Protein AF-A0A9W4XKZ0-F1 (afdb_monomer)

Solvent-accessible surface area (backbone atoms only — not comparable to full-atom values): 10637 Å² total; per-residue (Å²): 143,49,36,66,58,46,32,51,68,23,13,78,62,21,88,57,17,26,31,71,13,31,32,58,53,52,40,55,46,53,56,69,68,41,96,70,66,97,62,97,74,86,87,86,88,82,60,86,62,50,59,43,7,32,35,37,36,64,58,51,65,63,63,24,79,83,42,101,74,55,41,65,60,77,52,61,49,92,87,51,85,56,85,84,48,65,64,42,41,76,68,69,58,41,91,88,54,49,75,48,78,45,76,43,81,43,80,50,94,96,51,78,71,45,52,30,34,42,38,27,46,68,88,39,80,49,67,37,84,100,36,40,88,31,79,94,36,15,15,39,48,86,51,43,60,59,54,52,49,55,39,40,76,76,19,53,54,36,42,77,77,64,61,62,93,54,94,83,64,64,59,74,50,63,92,85,68,131

InterPro domains:
  IPR000560 Histidine phosphatase superfamily, clade-2 [PF00328] (2-122)
  IPR000560 Histidine phosphatase superfamily, clade-2 [cd07061] (2-122)
  IPR029033 Histidine phosphatase superfamily [G3DSA:3.40.50.1240] (1-156)
  IPR029033 Histidine phosphatase superfamily [SSF53254] (2-170)

Nearest PDB structures (foldseek):
  1qfx-assembly1_A-2  TM=9.132E-01  e=9.507E-09  Aspergillus niger
  1qfx-assembly1_B-2  TM=8.945E-01  e=1.210E-08  Aspergillus niger
  2gfi-assembly1_A  TM=8.432E-01  e=1.419E-06  Debaryomyces castellii
  3k4q-assembly2_B  TM=7.176E-01  e=5.619E-05  Aspergillus niger
  1ihp-assembly1_A  TM=7.480E-01  e=1.159E-04  Aspergillus ficuum

pLDDT: mean 94.46, std 4.58, range [60.91, 98.38]

Sequence (178 aa):
MNDIQYFYNAGYANPISGVLGFPWLNASAGLLLADTADQDIYVSFTHRELPPAVITAMGLFNNSAFTGVNDPNATMPLKTQNYNRVWRSSHILPFLSNIAVERMSCESYGYEAGDYVRVLVNNSPHQLEECNDGPGESCPASKFGEWVASKGEMFGGFTERCEPEYSNSTDVLTIYEQ

Structure (mmCIF, N/CA/C/O backbone):
data_AF-A0A9W4XKZ0-F1
#
_entry.id   AF-A0A9W4XKZ0-F1
#
loop_
_atom_site.group_PDB
_atom_site.id
_atom_site.type_symbol
_atom_site.label_atom_id
_atom_site.label_alt_id
_atom_site.label_comp_id
_atom_site.label_asym_id
_atom_site.label_entity_id
_atom_site.label_seq_id
_atom_site.pdbx_PDB_ins_code
_atom_site.Cartn_x
_atom_site.Cartn_y
_atom_site.Cartn_z
_atom_site.occupancy
_atom_site.B_iso_or_equiv
_atom_site.auth_seq_id
_atom_site.auth_comp_id
_atom_site.auth_asym_id
_atom_site.auth_atom_id
_atom_site.pdbx_PDB_model_num
ATOM 1 N N . MET A 1 1 ? -3.114 -7.252 20.997 1.00 60.91 1 MET A N 1
ATOM 2 C CA . MET A 1 1 ? -4.050 -6.473 21.839 1.00 60.91 1 MET A CA 1
ATOM 3 C C . MET A 1 1 ? -4.161 -5.003 21.407 1.00 60.91 1 MET A C 1
ATOM 5 O O . MET A 1 1 ? -4.720 -4.223 22.157 1.00 60.91 1 MET A O 1
ATOM 9 N N . ASN A 1 2 ? -3.737 -4.623 20.188 1.00 90.88 2 ASN A N 1
ATOM 10 C CA . ASN A 1 2 ? -3.746 -3.218 19.739 1.00 90.88 2 ASN A CA 1
ATOM 11 C C . ASN A 1 2 ? -4.509 -3.014 18.414 1.00 90.88 2 ASN A C 1
ATOM 13 O O . ASN A 1 2 ? -4.369 -1.972 17.784 1.00 90.88 2 ASN A O 1
ATOM 17 N N . ASP A 1 3 ? -5.315 -3.997 17.993 1.00 95.75 3 ASP A N 1
ATOM 18 C CA . ASP A 1 3 ? -5.979 -3.992 16.681 1.00 95.75 3 ASP A CA 1
ATOM 19 C C . ASP A 1 3 ? -6.869 -2.759 16.503 1.00 95.75 3 ASP A C 1
ATOM 21 O O . ASP A 1 3 ? -6.734 -2.050 15.512 1.00 95.75 3 ASP A O 1
ATOM 25 N N . ILE A 1 4 ? -7.706 -2.457 17.503 1.00 95.50 4 ILE A N 1
ATOM 26 C CA . ILE A 1 4 ? -8.558 -1.260 17.521 1.00 95.50 4 ILE A CA 1
ATOM 27 C C . ILE A 1 4 ? -7.707 0.016 17.491 1.00 95.50 4 ILE A C 1
ATOM 29 O O . ILE A 1 4 ? -7.978 0.905 16.695 1.00 95.50 4 ILE A O 1
ATOM 33 N N . GLN A 1 5 ? -6.649 0.103 18.304 1.00 94.81 5 GLN A N 1
ATOM 34 C CA . GLN A 1 5 ? -5.796 1.294 18.338 1.00 94.81 5 GLN A CA 1
ATOM 35 C C . GLN A 1 5 ? -5.228 1.611 16.951 1.00 94.81 5 GLN A C 1
ATOM 37 O O . GLN A 1 5 ? -5.385 2.731 16.482 1.00 94.81 5 GLN A O 1
ATOM 42 N N . TYR A 1 6 ? -4.591 0.644 16.287 1.00 96.06 6 TYR A N 1
ATOM 43 C CA . TYR A 1 6 ? -3.967 0.901 14.987 1.00 96.06 6 TYR A CA 1
ATOM 44 C C . TYR A 1 6 ? -4.977 1.033 13.857 1.00 96.06 6 TYR A C 1
ATOM 46 O O . TYR A 1 6 ? -4.725 1.801 12.940 1.00 96.06 6 TYR A O 1
ATOM 54 N N . PHE A 1 7 ? -6.121 0.352 13.937 1.00 97.06 7 PHE A N 1
ATOM 55 C CA . PHE A 1 7 ? -7.193 0.519 12.959 1.00 97.06 7 PHE A CA 1
ATOM 56 C C . PHE A 1 7 ? -7.738 1.955 12.948 1.00 97.06 7 PHE A C 1
ATOM 58 O O . PHE A 1 7 ? -7.887 2.541 11.882 1.00 97.06 7 PHE A O 1
ATOM 65 N N . TYR A 1 8 ? -7.982 2.532 14.132 1.00 96.62 8 TYR A N 1
ATOM 66 C CA . TYR A 1 8 ? -8.544 3.881 14.284 1.00 96.62 8 TYR A CA 1
ATOM 67 C C . TYR A 1 8 ? -7.509 5.009 14.259 1.00 96.62 8 TYR A C 1
ATOM 69 O O . TYR A 1 8 ? -7.862 6.135 13.932 1.00 96.62 8 TYR A O 1
ATOM 77 N N . ASN A 1 9 ? -6.252 4.745 14.622 1.00 95.12 9 ASN A N 1
ATOM 78 C CA . ASN A 1 9 ? -5.205 5.769 14.639 1.00 95.12 9 ASN A CA 1
ATOM 79 C C . ASN A 1 9 ? -4.485 5.880 13.289 1.00 95.12 9 ASN A C 1
ATOM 81 O O . ASN A 1 9 ? -4.239 6.989 12.837 1.00 95.12 9 ASN A O 1
ATOM 85 N N . ALA A 1 10 ? -4.162 4.759 12.641 1.00 96.19 10 ALA A N 1
ATOM 86 C CA . ALA A 1 10 ? -3.296 4.755 11.458 1.00 96.19 10 ALA A CA 1
ATOM 87 C C . ALA A 1 10 ? -3.773 3.805 10.341 1.00 96.19 10 ALA A C 1
ATOM 89 O O . ALA A 1 10 ? -3.024 3.552 9.399 1.00 96.19 10 ALA A O 1
ATOM 90 N N . GLY A 1 11 ? -4.986 3.262 10.457 1.00 97.31 11 GLY A N 1
ATOM 91 C CA . GLY A 1 11 ? -5.581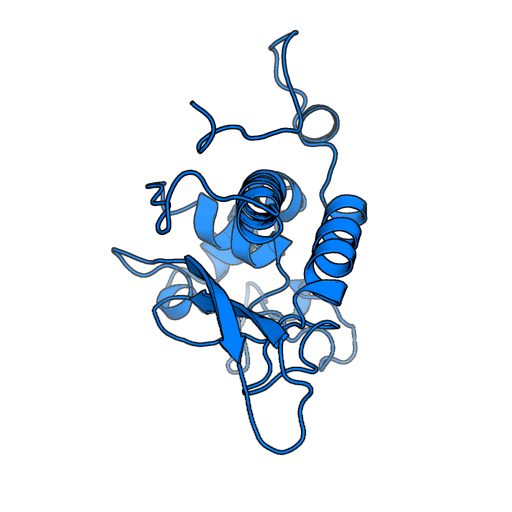 2.320 9.513 1.00 97.31 11 GLY A CA 1
ATOM 92 C C . GLY A 1 11 ? -6.837 2.871 8.842 1.00 97.31 11 GLY A C 1
ATOM 93 O O . GLY A 1 11 ? -7.060 4.078 8.819 1.00 97.31 11 GLY A O 1
ATOM 94 N N . TYR A 1 12 ? -7.699 1.977 8.351 1.00 97.44 12 TYR A N 1
ATOM 95 C CA . TYR A 1 12 ? -8.903 2.339 7.588 1.00 97.44 12 TYR A CA 1
ATOM 96 C C . TYR A 1 12 ? -9.878 3.295 8.285 1.00 97.44 12 TYR A C 1
ATOM 98 O O . TYR A 1 12 ? -10.572 4.040 7.598 1.00 97.44 12 TYR A O 1
ATOM 106 N N . ALA A 1 13 ? -9.956 3.292 9.620 1.00 96.94 13 ALA A N 1
ATOM 107 C CA . ALA A 1 13 ? -10.853 4.205 10.331 1.00 96.94 13 ALA A CA 1
ATOM 108 C C . ALA A 1 13 ? -10.304 5.632 10.457 1.00 96.94 13 ALA A C 1
ATOM 110 O O . ALA A 1 13 ? -11.064 6.532 10.820 1.00 96.94 13 ALA A O 1
ATOM 111 N N . ASN A 1 14 ? -9.018 5.858 10.169 1.00 96.88 14 ASN A N 1
ATOM 112 C CA . ASN A 1 14 ? -8.482 7.206 10.077 1.00 96.88 14 ASN A CA 1
ATOM 113 C C . ASN A 1 14 ? -8.579 7.702 8.618 1.00 96.88 14 ASN A C 1
ATOM 115 O O . ASN A 1 14 ? -7.901 7.156 7.743 1.00 96.88 14 ASN A O 1
ATOM 119 N N . PRO A 1 15 ? -9.365 8.761 8.340 1.00 95.00 15 PRO A N 1
ATOM 120 C CA . PRO A 1 15 ? -9.587 9.247 6.978 1.00 95.00 15 PRO A CA 1
ATOM 121 C C . PRO A 1 15 ? -8.317 9.731 6.263 1.00 95.00 15 PRO A C 1
ATOM 123 O O . PRO A 1 15 ? -8.313 9.784 5.037 1.00 95.00 15 PRO A O 1
ATOM 126 N N . ILE A 1 16 ? -7.244 10.072 6.989 1.00 96.25 16 ILE A N 1
ATOM 127 C CA . ILE A 1 16 ? -5.990 10.541 6.379 1.00 96.25 16 ILE A CA 1
ATOM 128 C C . ILE A 1 16 ? -4.981 9.413 6.122 1.00 96.25 16 ILE A C 1
ATOM 130 O O . ILE A 1 16 ? -3.986 9.625 5.439 1.00 96.25 16 ILE A O 1
ATOM 134 N N . SER A 1 17 ? -5.200 8.199 6.638 1.00 97.44 17 SER A N 1
ATOM 135 C CA . SER A 1 17 ? -4.180 7.141 6.595 1.00 97.44 17 SER A CA 1
ATOM 136 C C . SER A 1 17 ? -3.774 6.735 5.184 1.00 97.44 17 SER A C 1
ATOM 138 O O . SER A 1 17 ? -2.582 6.600 4.922 1.00 97.44 17 SER A O 1
ATOM 140 N N . GLY A 1 18 ? -4.731 6.602 4.262 1.00 97.56 18 GLY A N 1
ATOM 141 C CA . GLY A 1 18 ? -4.407 6.347 2.858 1.00 97.56 18 GLY A CA 1
ATOM 142 C C . GLY A 1 18 ? -3.550 7.467 2.259 1.00 97.56 18 GLY A C 1
ATOM 143 O O . GLY A 1 18 ? -2.549 7.184 1.608 1.00 97.56 18 GLY A O 1
ATOM 144 N N . VAL A 1 19 ? -3.876 8.727 2.568 1.00 97.38 19 VAL A N 1
ATOM 145 C CA . VAL A 1 19 ? -3.141 9.910 2.088 1.00 97.38 19 VAL A CA 1
ATOM 146 C C . VAL A 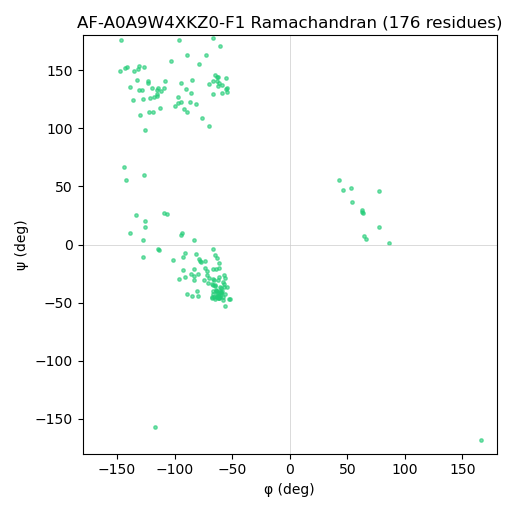1 19 ? -1.707 9.956 2.612 1.00 97.38 19 VAL A C 1
ATOM 148 O O . VAL A 1 19 ? -0.787 10.294 1.875 1.00 97.38 19 VAL A O 1
ATOM 151 N N . LEU A 1 20 ? -1.485 9.568 3.870 1.00 96.75 20 LEU A N 1
ATOM 152 C CA . LEU A 1 20 ? -0.140 9.486 4.447 1.00 96.75 20 LEU A CA 1
ATOM 153 C C . LEU A 1 20 ? 0.682 8.322 3.874 1.00 96.75 20 LEU A C 1
ATOM 155 O O . LEU A 1 20 ? 1.903 8.421 3.774 1.00 96.75 20 LEU A O 1
ATOM 159 N N . GLY A 1 21 ? 0.033 7.205 3.534 1.00 97.38 21 GLY A N 1
ATOM 160 C CA . GLY A 1 21 ? 0.698 6.006 3.019 1.00 97.38 21 GLY A CA 1
ATOM 161 C C . GLY A 1 21 ? 0.995 6.049 1.519 1.00 97.38 21 GLY A C 1
ATOM 162 O O . GLY A 1 21 ? 1.979 5.457 1.071 1.00 97.38 21 GLY A O 1
ATOM 163 N N . PHE A 1 22 ? 0.163 6.743 0.740 1.00 98.06 22 PHE A N 1
ATOM 164 C CA . PHE A 1 22 ? 0.239 6.745 -0.719 1.00 98.06 22 PHE A CA 1
ATOM 165 C C . PHE A 1 22 ? 1.573 7.260 -1.292 1.00 98.06 22 PHE A C 1
ATOM 167 O O . PHE A 1 22 ? 2.085 6.605 -2.201 1.00 98.06 22 PHE A O 1
ATOM 174 N N . PRO A 1 23 ? 2.208 8.332 -0.772 1.00 97.38 23 PRO A N 1
ATOM 175 C CA . PRO A 1 23 ? 3.483 8.808 -1.311 1.00 97.38 23 PRO A CA 1
ATOM 176 C C . PRO A 1 23 ? 4.587 7.744 -1.315 1.00 97.38 23 PRO A C 1
ATOM 178 O O . PRO A 1 23 ? 5.361 7.673 -2.267 1.00 97.38 23 PRO A O 1
ATOM 181 N N . TRP A 1 24 ? 4.635 6.874 -0.297 1.00 97.50 24 TRP A N 1
ATOM 182 C CA . TRP A 1 24 ? 5.583 5.756 -0.270 1.00 97.50 24 TRP A CA 1
ATOM 183 C C . TRP A 1 24 ? 5.267 4.719 -1.350 1.00 97.50 24 TRP A C 1
ATOM 185 O O . TRP A 1 24 ? 6.165 4.321 -2.086 1.00 97.50 24 TRP A O 1
ATOM 195 N N . LEU A 1 25 ? 3.992 4.336 -1.500 1.00 97.62 25 LEU A N 1
ATOM 196 C CA . LEU A 1 25 ? 3.563 3.416 -2.558 1.00 97.62 25 LEU A CA 1
ATOM 197 C C . LEU A 1 25 ? 3.911 3.969 -3.949 1.00 97.62 25 LEU A C 1
ATOM 199 O O . LEU A 1 25 ? 4.444 3.235 -4.777 1.00 97.62 25 LEU A O 1
ATOM 203 N N . ASN A 1 26 ? 3.639 5.252 -4.188 1.00 97.25 26 ASN A N 1
ATOM 204 C CA . ASN A 1 26 ? 3.906 5.906 -5.464 1.00 97.25 26 ASN A CA 1
ATOM 205 C C . ASN A 1 26 ? 5.412 5.954 -5.778 1.00 97.25 26 ASN A C 1
ATOM 207 O O . ASN A 1 26 ? 5.825 5.594 -6.877 1.00 97.25 26 ASN A O 1
ATOM 211 N N . ALA A 1 27 ? 6.243 6.316 -4.794 1.00 96.19 27 ALA A N 1
ATOM 212 C CA . ALA A 1 27 ? 7.698 6.330 -4.942 1.00 96.19 27 ALA A CA 1
ATOM 213 C C . ALA A 1 27 ? 8.265 4.928 -5.229 1.00 96.19 27 ALA A C 1
ATOM 215 O O . ALA A 1 27 ? 9.059 4.752 -6.152 1.00 96.19 27 ALA A O 1
ATOM 216 N N . SER A 1 28 ? 7.824 3.909 -4.482 1.00 96.06 28 SER A N 1
ATOM 217 C CA . SER A 1 28 ? 8.230 2.519 -4.715 1.00 96.06 28 SER A CA 1
ATOM 218 C C . SER A 1 28 ? 7.782 2.006 -6.085 1.00 96.06 28 SER A C 1
ATOM 220 O O . SER A 1 28 ? 8.544 1.316 -6.759 1.00 96.06 28 SER A O 1
ATOM 222 N N . ALA A 1 29 ? 6.570 2.348 -6.525 1.00 95.81 29 ALA A N 1
ATOM 223 C CA . ALA A 1 29 ? 6.074 1.959 -7.839 1.00 95.81 29 ALA A CA 1
ATOM 224 C C . ALA A 1 29 ? 6.853 2.621 -8.978 1.00 95.81 29 ALA A C 1
ATOM 226 O O . ALA A 1 29 ? 7.171 1.945 -9.952 1.00 95.81 29 ALA A O 1
ATOM 227 N N . GLY A 1 30 ? 7.211 3.902 -8.834 1.00 94.19 30 GLY A N 1
ATOM 228 C CA . GLY A 1 30 ? 8.040 4.619 -9.801 1.00 94.19 30 GLY A CA 1
ATOM 229 C C . GLY A 1 30 ? 9.379 3.924 -10.054 1.00 94.19 30 GLY A C 1
ATOM 230 O O . GLY A 1 30 ? 9.761 3.744 -11.205 1.00 94.19 30 GLY A O 1
ATOM 231 N N . LEU A 1 31 ? 10.040 3.440 -8.996 1.00 93.69 31 LEU A N 1
ATOM 232 C CA . LEU A 1 31 ? 11.274 2.656 -9.122 1.00 93.69 31 LEU A CA 1
ATOM 233 C C . LEU A 1 31 ? 11.054 1.322 -9.836 1.00 93.69 31 LEU A C 1
ATOM 235 O O . LEU A 1 31 ? 11.822 0.953 -10.718 1.00 93.69 31 LEU A O 1
ATOM 239 N N . LEU A 1 32 ? 10.011 0.583 -9.449 1.00 93.75 32 LEU A N 1
ATOM 240 C CA . LEU A 1 32 ? 9.756 -0.748 -9.999 1.00 93.75 32 LEU A CA 1
ATOM 241 C C . LEU A 1 32 ? 9.302 -0.702 -11.458 1.00 93.75 32 LEU A C 1
ATOM 243 O O . LEU A 1 32 ? 9.549 -1.657 -12.187 1.00 93.75 32 LEU A O 1
ATOM 247 N N . LEU A 1 33 ? 8.643 0.376 -11.882 1.00 93.00 33 LEU A N 1
ATOM 248 C CA . LEU A 1 33 ? 8.162 0.564 -13.251 1.00 93.00 33 LEU A CA 1
ATOM 249 C C . LEU A 1 33 ? 9.168 1.281 -14.156 1.00 93.00 33 LEU A C 1
ATOM 251 O O . LEU A 1 33 ? 8.929 1.362 -15.358 1.00 93.00 33 LEU A O 1
ATOM 255 N N . ALA A 1 34 ? 10.277 1.784 -13.613 1.00 91.50 34 ALA A N 1
ATOM 256 C CA . ALA A 1 34 ? 11.314 2.408 -14.417 1.00 91.50 34 ALA A CA 1
ATOM 257 C C . ALA A 1 34 ? 11.930 1.405 -15.411 1.00 91.50 34 ALA A C 1
ATOM 259 O O . ALA A 1 34 ? 12.124 0.222 -15.106 1.00 91.50 34 ALA A O 1
ATOM 260 N N . ASP A 1 35 ? 12.270 1.900 -16.604 1.00 85.69 35 ASP A N 1
ATOM 261 C CA . ASP A 1 35 ? 12.980 1.122 -17.630 1.00 85.69 35 ASP A CA 1
ATOM 262 C C . ASP A 1 35 ? 14.406 0.765 -17.182 1.00 85.69 35 ASP A C 1
ATOM 264 O O . ASP A 1 35 ? 14.962 -0.261 -17.574 1.00 85.69 35 ASP A O 1
ATOM 268 N N . THR A 1 36 ? 14.998 1.620 -16.348 1.00 85.50 36 THR A N 1
ATOM 269 C CA . THR A 1 36 ? 16.335 1.461 -15.780 1.00 85.50 36 THR A CA 1
ATOM 270 C C . THR A 1 36 ? 16.278 1.679 -14.276 1.00 85.50 36 THR A C 1
ATOM 272 O O . THR A 1 36 ? 15.719 2.679 -13.829 1.00 85.50 36 THR A O 1
ATOM 275 N N . ALA A 1 37 ? 16.894 0.783 -13.509 1.00 83.56 37 ALA A N 1
ATOM 276 C CA . ALA A 1 37 ? 17.056 0.935 -12.070 1.00 83.56 37 ALA A CA 1
ATOM 277 C C . ALA A 1 37 ? 18.525 1.216 -11.740 1.00 83.56 37 ALA A C 1
ATOM 279 O O . ALA A 1 37 ? 19.419 0.539 -12.251 1.00 83.56 37 ALA A O 1
ATOM 280 N N . ASP A 1 38 ? 18.777 2.195 -10.871 1.00 86.69 38 ASP A N 1
ATOM 281 C CA . ASP A 1 38 ? 20.132 2.469 -10.384 1.00 86.69 38 ASP A CA 1
ATOM 282 C C . ASP A 1 38 ? 20.616 1.387 -9.411 1.00 86.69 38 ASP A C 1
ATOM 284 O O . ASP A 1 38 ? 21.821 1.184 -9.263 1.00 86.69 38 ASP A O 1
ATOM 288 N N . GLN A 1 39 ? 19.689 0.711 -8.722 1.00 91.00 39 GLN A N 1
ATOM 289 C CA . GLN A 1 39 ? 19.939 -0.356 -7.752 1.00 91.00 39 GLN A CA 1
ATOM 290 C C . GLN A 1 39 ? 18.878 -1.459 -7.882 1.00 91.00 39 GLN A C 1
ATOM 292 O O . GLN A 1 39 ? 17.731 -1.186 -8.221 1.00 91.00 39 GLN A O 1
ATOM 297 N N . ASP A 1 40 ? 19.232 -2.691 -7.515 1.00 90.94 40 ASP A N 1
ATOM 298 C CA . ASP A 1 40 ? 18.278 -3.813 -7.485 1.00 90.94 40 ASP A CA 1
ATOM 299 C C . ASP A 1 40 ? 17.450 -3.860 -6.188 1.00 90.94 40 ASP A C 1
ATOM 301 O O . ASP A 1 40 ? 16.396 -4.492 -6.130 1.00 90.94 40 ASP A O 1
ATOM 305 N N . ILE A 1 41 ? 17.943 -3.233 -5.113 1.00 94.38 41 ILE A N 1
ATOM 306 C CA . ILE A 1 41 ? 17.339 -3.287 -3.779 1.00 94.38 41 ILE A CA 1
ATOM 307 C C . ILE A 1 41 ? 17.322 -1.888 -3.169 1.00 94.38 41 ILE A C 1
ATOM 309 O O . ILE A 1 41 ? 18.366 -1.269 -2.971 1.00 94.38 41 ILE A O 1
ATOM 313 N N . TYR A 1 42 ? 16.130 -1.444 -2.776 1.00 95.62 42 TYR A N 1
ATOM 314 C CA . TYR A 1 42 ? 15.908 -0.202 -2.042 1.00 95.62 42 TYR A CA 1
ATOM 315 C C . TYR A 1 42 ? 15.348 -0.523 -0.658 1.00 95.62 42 TYR A C 1
ATOM 317 O O . TYR A 1 42 ? 14.383 -1.274 -0.522 1.00 95.62 42 TYR A O 1
ATOM 325 N N . VAL A 1 43 ? 15.958 0.039 0.387 1.00 95.88 43 VAL A N 1
ATOM 326 C CA . VAL A 1 43 ? 15.572 -0.225 1.780 1.00 95.88 43 VAL A CA 1
ATOM 327 C C . VAL A 1 43 ? 15.327 1.093 2.497 1.00 95.88 43 VAL A C 1
ATOM 329 O O . VAL A 1 43 ? 16.203 1.951 2.555 1.00 95.88 43 VAL A O 1
ATOM 332 N N . SER A 1 44 ? 14.144 1.238 3.088 1.00 95.62 44 SER A N 1
ATOM 333 C CA . SER A 1 44 ? 13.784 2.373 3.942 1.00 95.62 44 SER A CA 1
ATOM 334 C C . SER A 1 44 ? 13.352 1.886 5.319 1.00 95.62 44 SER A C 1
ATOM 336 O O . SER A 1 44 ? 12.615 0.906 5.430 1.00 95.62 44 SER A O 1
ATOM 338 N N . PHE A 1 45 ? 13.754 2.606 6.364 1.00 96.81 45 PHE A N 1
ATOM 339 C CA . PHE A 1 45 ? 13.348 2.336 7.742 1.00 96.81 45 PHE A CA 1
ATOM 340 C C . PHE A 1 45 ? 12.379 3.412 8.220 1.00 96.81 45 PHE A C 1
ATOM 342 O O . PHE A 1 45 ? 12.551 4.591 7.924 1.00 96.81 45 PHE A O 1
ATOM 349 N N . THR A 1 46 ? 11.358 3.003 8.967 1.00 96.12 46 THR A N 1
ATOM 350 C CA . THR A 1 46 ? 10.308 3.901 9.455 1.00 96.12 46 THR A CA 1
ATOM 351 C C . THR A 1 46 ? 9.795 3.466 10.829 1.00 96.12 46 THR A C 1
ATOM 353 O O . THR A 1 46 ? 10.202 2.435 11.372 1.00 96.12 46 THR A O 1
ATOM 356 N N . HIS A 1 47 ? 8.897 4.264 11.398 1.00 95.62 47 HIS A N 1
ATOM 357 C CA . HIS A 1 47 ? 8.199 3.974 12.642 1.00 95.62 47 HIS A CA 1
ATOM 358 C C . HIS A 1 47 ? 6.904 3.192 12.398 1.00 95.62 47 HIS A C 1
ATOM 360 O O . HIS A 1 47 ? 6.384 3.122 11.287 1.00 95.62 47 HIS A O 1
ATOM 366 N N . ARG A 1 48 ? 6.380 2.585 13.466 1.00 93.50 48 ARG A N 1
ATOM 367 C CA . ARG A 1 48 ? 5.245 1.644 13.433 1.00 93.50 48 ARG A CA 1
ATOM 368 C C . ARG A 1 48 ? 3.938 2.252 12.904 1.00 93.50 48 ARG A C 1
ATOM 370 O O . ARG A 1 48 ? 3.019 1.504 12.592 1.00 93.50 48 ARG A O 1
ATOM 377 N N . GLU A 1 49 ? 3.846 3.575 12.832 1.00 92.94 49 GLU A N 1
ATOM 378 C CA . GLU A 1 49 ? 2.687 4.322 12.351 1.00 92.94 49 GLU A CA 1
ATOM 379 C C . GLU A 1 49 ? 2.600 4.377 10.816 1.00 92.94 49 GLU A C 1
ATOM 381 O O . GLU A 1 49 ? 1.496 4.484 10.291 1.00 92.94 49 GLU A O 1
ATOM 386 N N . LEU A 1 50 ? 3.716 4.246 10.082 1.00 95.75 50 LEU A N 1
ATOM 387 C CA . LEU A 1 50 ? 3.700 4.311 8.613 1.00 95.75 50 LEU A CA 1
ATOM 388 C C . LEU A 1 50 ? 3.236 3.003 7.931 1.00 95.75 50 LEU A C 1
ATOM 390 O O . LEU A 1 50 ? 2.401 3.088 7.032 1.00 95.75 50 LEU A O 1
ATOM 394 N N . PRO A 1 51 ? 3.684 1.791 8.329 1.00 96.56 51 PRO A N 1
ATOM 395 C CA . PRO A 1 51 ? 3.224 0.543 7.714 1.00 96.56 51 PRO A CA 1
ATOM 396 C C . PRO A 1 51 ? 1.694 0.364 7.635 1.00 96.56 51 PRO A C 1
ATOM 398 O O . PRO A 1 51 ? 1.213 0.015 6.558 1.00 96.56 51 PRO A O 1
ATOM 401 N N . PRO A 1 52 ? 0.889 0.615 8.694 1.00 97.06 52 PRO A N 1
ATOM 402 C CA . PRO A 1 52 ? -0.569 0.503 8.586 1.00 97.06 52 PRO A CA 1
ATOM 403 C C . PRO A 1 52 ? -1.183 1.543 7.631 1.00 97.06 52 PRO A C 1
ATOM 405 O O . PRO A 1 52 ? -2.171 1.230 6.964 1.00 97.06 52 PRO A O 1
ATOM 408 N N . ALA A 1 53 ? -0.584 2.733 7.505 1.00 97.75 53 ALA A N 1
ATOM 409 C CA . ALA A 1 53 ? -1.012 3.751 6.548 1.00 97.75 53 ALA A CA 1
ATOM 410 C C . ALA A 1 53 ? -0.752 3.300 5.099 1.00 97.75 53 ALA A C 1
ATOM 412 O O . ALA A 1 53 ? -1.651 3.362 4.263 1.00 97.75 53 ALA A O 1
ATOM 413 N N . VAL A 1 54 ? 0.433 2.742 4.818 1.00 98.00 54 VAL A N 1
ATOM 414 C CA . VAL A 1 54 ? 0.773 2.141 3.511 1.00 98.00 54 VAL A CA 1
ATOM 415 C C . VAL A 1 54 ? -0.163 0.979 3.172 1.00 98.00 54 VAL A C 1
ATOM 417 O O . VAL A 1 54 ? -0.696 0.914 2.069 1.00 98.00 54 VAL A O 1
ATOM 420 N N . ILE A 1 55 ? -0.427 0.092 4.133 1.00 97.88 55 ILE A N 1
ATOM 421 C CA . ILE A 1 55 ? -1.373 -1.023 3.974 1.00 97.88 55 ILE A CA 1
ATOM 422 C C . ILE A 1 55 ? -2.782 -0.534 3.638 1.00 97.88 55 ILE A C 1
ATOM 424 O O . ILE A 1 55 ? -3.445 -1.126 2.789 1.00 97.88 55 ILE A O 1
ATOM 428 N N . THR A 1 56 ? -3.213 0.560 4.268 1.00 97.81 56 THR A N 1
ATOM 429 C CA . THR A 1 56 ? -4.503 1.202 3.988 1.00 97.81 56 THR A CA 1
ATOM 430 C C . THR A 1 56 ? -4.530 1.781 2.575 1.00 97.81 56 THR A C 1
ATOM 432 O O . THR A 1 56 ? -5.489 1.546 1.846 1.00 97.81 56 THR A O 1
ATOM 435 N N . ALA A 1 57 ? -3.463 2.470 2.154 1.00 98.00 57 ALA A N 1
ATOM 436 C CA . ALA A 1 57 ? -3.335 3.004 0.796 1.00 98.00 57 ALA A CA 1
ATOM 437 C C . ALA A 1 57 ? -3.362 1.896 -0.275 1.00 98.00 57 ALA A C 1
ATOM 439 O O . ALA A 1 57 ? -3.947 2.069 -1.342 1.00 98.00 57 ALA A O 1
ATOM 440 N N . MET A 1 58 ? -2.775 0.735 0.025 1.00 98.25 58 MET A N 1
ATOM 441 C CA . MET A 1 58 ? -2.787 -0.439 -0.851 1.00 98.25 58 MET A CA 1
ATOM 442 C C . MET A 1 58 ? -4.110 -1.225 -0.820 1.00 98.25 58 MET A C 1
ATOM 444 O O . MET A 1 58 ? -4.328 -2.065 -1.687 1.00 98.25 58 MET A O 1
ATOM 448 N N . GLY A 1 59 ? -4.996 -0.995 0.152 1.00 97.00 59 GLY A N 1
ATOM 449 C CA . GLY A 1 59 ? -6.226 -1.782 0.299 1.00 97.00 59 GLY A CA 1
ATOM 450 C C . GLY A 1 59 ? -6.023 -3.173 0.924 1.00 97.00 59 GLY A C 1
ATOM 451 O O . GLY A 1 59 ? -6.921 -4.009 0.869 1.00 97.00 59 GLY A O 1
ATOM 452 N N . LEU A 1 60 ? -4.873 -3.448 1.553 1.00 97.62 60 LEU A N 1
ATOM 453 C CA . LEU A 1 60 ? -4.597 -4.761 2.151 1.00 97.62 60 LEU A CA 1
ATOM 454 C C . LEU A 1 60 ? -5.295 -4.940 3.502 1.00 97.62 60 LEU A C 1
ATOM 456 O O . LEU A 1 60 ? -5.562 -3.979 4.223 1.00 97.62 60 LEU A O 1
ATOM 460 N N . PHE A 1 61 ? -5.539 -6.194 3.891 1.00 96.75 61 PHE A N 1
ATOM 461 C CA . PHE A 1 61 ? -6.245 -6.535 5.135 1.00 96.75 61 PHE A CA 1
ATOM 462 C C . PHE A 1 61 ? -7.612 -5.842 5.257 1.00 96.75 61 PHE A C 1
ATOM 464 O O . PHE A 1 61 ? -8.027 -5.464 6.356 1.00 96.75 61 PHE A O 1
ATOM 471 N N . ASN A 1 62 ? -8.315 -5.705 4.134 1.00 95.56 62 ASN A N 1
ATOM 472 C CA . ASN A 1 62 ? -9.705 -5.297 4.082 1.00 95.56 62 ASN A CA 1
ATOM 473 C C . ASN A 1 62 ? -10.549 -6.451 3.532 1.00 95.56 62 ASN A C 1
ATOM 475 O O . ASN A 1 62 ? -10.234 -7.016 2.497 1.00 95.56 62 ASN A O 1
ATOM 479 N N . ASN A 1 63 ? -11.607 -6.832 4.243 1.00 92.12 63 ASN A N 1
ATOM 480 C CA . ASN A 1 63 ? -12.588 -7.804 3.757 1.00 92.12 63 ASN A CA 1
ATOM 481 C C . ASN A 1 63 ? -14.012 -7.243 3.813 1.00 92.12 63 ASN A C 1
ATOM 483 O O . ASN A 1 63 ? -14.980 -8.009 3.816 1.00 92.12 63 ASN A O 1
ATOM 487 N N . SER A 1 64 ? -14.146 -5.913 3.876 1.00 94.06 64 SER A N 1
ATOM 488 C CA . SER A 1 64 ? -15.434 -5.234 3.956 1.00 94.06 64 SER A CA 1
ATOM 489 C C . SER A 1 64 ? -16.340 -5.602 2.787 1.00 94.06 64 SER A C 1
ATOM 491 O O . SER A 1 64 ? -17.540 -5.756 3.002 1.00 94.06 64 SER A O 1
ATOM 493 N N . ALA A 1 65 ? -15.786 -5.842 1.595 1.00 91.81 65 ALA A N 1
ATOM 494 C CA . ALA A 1 65 ? -16.537 -6.228 0.399 1.00 91.81 65 ALA A CA 1
ATOM 495 C C . ALA A 1 65 ? -17.379 -7.504 0.587 1.00 91.81 65 ALA A C 1
ATOM 497 O O . ALA A 1 65 ? -18.419 -7.662 -0.047 1.00 91.81 65 ALA A O 1
ATOM 498 N N . PHE A 1 66 ? -16.981 -8.386 1.510 1.00 89.38 66 PHE A N 1
ATOM 499 C CA . PHE A 1 66 ? -17.705 -9.616 1.850 1.00 89.38 66 PHE A CA 1
ATOM 500 C C . PHE A 1 66 ? -18.674 -9.444 3.032 1.00 89.38 66 PHE A C 1
ATOM 502 O O . PHE A 1 66 ? -19.207 -10.418 3.566 1.00 89.38 66 PHE A O 1
ATOM 509 N N . THR A 1 67 ? -18.902 -8.206 3.465 1.00 86.50 67 THR A N 1
ATOM 510 C CA . THR A 1 67 ? -19.900 -7.837 4.473 1.00 86.50 67 THR A CA 1
ATOM 511 C C . THR A 1 67 ? -21.123 -7.223 3.794 1.00 86.50 67 THR A C 1
ATOM 513 O O . THR A 1 67 ? -21.030 -6.688 2.694 1.00 86.50 67 THR A O 1
ATOM 516 N N . GLY A 1 68 ? -22.282 -7.231 4.458 1.00 84.94 68 GLY A N 1
ATOM 517 C CA . GLY A 1 68 ? -23.520 -6.677 3.889 1.00 84.94 68 GLY A CA 1
ATOM 518 C C . GLY A 1 68 ? -23.538 -5.155 3.666 1.00 84.94 68 GLY A C 1
ATOM 519 O O . GLY A 1 68 ? -24.534 -4.646 3.165 1.00 84.94 68 GLY A O 1
ATOM 520 N N . VAL A 1 69 ? -22.486 -4.428 4.059 1.00 88.44 69 VAL A N 1
ATOM 521 C CA . VAL A 1 69 ? -22.417 -2.952 4.016 1.00 88.44 69 VAL A CA 1
ATOM 522 C C . VAL A 1 69 ? -21.182 -2.402 3.300 1.00 88.44 69 VAL A C 1
ATOM 524 O O . VAL A 1 69 ? -21.148 -1.209 3.030 1.00 88.44 69 VAL A O 1
ATOM 527 N N . ASN A 1 70 ? -20.188 -3.241 2.982 1.00 93.12 70 ASN A N 1
ATOM 528 C CA . ASN A 1 70 ? -18.897 -2.819 2.426 1.00 93.12 70 ASN A CA 1
ATOM 529 C C . ASN A 1 70 ? -18.253 -1.622 3.152 1.00 93.12 70 ASN A C 1
ATOM 531 O O . ASN A 1 70 ? -17.790 -0.670 2.533 1.00 93.12 70 ASN A O 1
ATOM 535 N N . ASP A 1 71 ? -18.223 -1.690 4.484 1.00 94.62 71 ASP A N 1
ATOM 536 C CA . ASP A 1 71 ? -17.621 -0.670 5.342 1.00 94.62 71 ASP A CA 1
ATOM 537 C C . ASP A 1 71 ? -16.519 -1.289 6.226 1.00 94.62 71 ASP A C 1
ATOM 539 O O . ASP A 1 71 ? -16.832 -2.109 7.100 1.00 94.62 71 ASP A O 1
ATOM 543 N N . PRO A 1 72 ? -15.236 -0.914 6.045 1.00 95.12 72 PRO A N 1
ATOM 544 C CA . PRO A 1 72 ? -14.148 -1.357 6.912 1.00 95.12 72 PRO A CA 1
ATOM 545 C C . PRO A 1 72 ? -14.408 -1.063 8.392 1.00 95.12 72 PRO A C 1
ATOM 547 O O . PRO A 1 72 ? -14.079 -1.894 9.242 1.00 95.12 72 PRO A O 1
ATOM 550 N N . ASN A 1 73 ? -15.044 0.062 8.732 1.00 94.69 73 ASN A N 1
ATOM 551 C CA . ASN A 1 73 ? -15.285 0.454 10.124 1.00 94.69 73 ASN A CA 1
ATOM 552 C C . ASN A 1 73 ? -16.228 -0.517 10.835 1.00 94.69 73 ASN A C 1
ATOM 554 O O . ASN A 1 73 ? -16.025 -0.845 12.008 1.00 94.69 73 ASN A O 1
ATOM 558 N N . ALA A 1 74 ? -17.210 -1.055 10.109 1.00 93.88 74 ALA A N 1
ATOM 559 C CA . ALA A 1 74 ? -18.110 -2.083 10.617 1.00 93.88 74 ALA A CA 1
ATOM 560 C C . ALA A 1 74 ? -17.382 -3.398 10.962 1.00 93.88 74 ALA A C 1
ATOM 562 O O . ALA A 1 74 ? -17.877 -4.180 11.777 1.00 93.88 74 ALA A O 1
ATOM 563 N N . THR A 1 75 ? -16.191 -3.644 10.400 1.00 94.81 75 THR A N 1
ATOM 564 C CA . THR A 1 75 ? -15.398 -4.850 10.692 1.00 94.81 75 THR A CA 1
ATOM 565 C C . THR A 1 75 ? -14.669 -4.786 12.039 1.00 94.81 75 THR A C 1
ATOM 567 O O . THR A 1 75 ? -14.255 -5.831 12.551 1.00 94.81 75 THR A O 1
ATOM 570 N N . MET A 1 76 ? -14.554 -3.602 12.651 1.00 95.31 76 MET A N 1
ATOM 571 C CA . MET A 1 76 ? -13.767 -3.360 13.868 1.00 95.31 76 MET A CA 1
ATOM 572 C C . MET A 1 76 ? -14.579 -2.678 14.988 1.00 95.31 76 MET A C 1
ATOM 574 O O . MET A 1 76 ? -14.212 -1.601 15.458 1.00 95.31 76 MET A O 1
ATOM 578 N N . PRO A 1 77 ? -15.678 -3.293 15.471 1.00 93.69 77 PRO A N 1
ATOM 579 C CA . PRO A 1 77 ? -16.535 -2.683 16.483 1.00 93.69 77 PRO A CA 1
ATOM 580 C C . PRO A 1 77 ? -15.815 -2.454 17.823 1.00 93.69 77 PRO A C 1
ATOM 582 O O . PRO A 1 77 ? -15.090 -3.309 18.324 1.00 93.69 77 PRO A O 1
ATOM 585 N N . LEU A 1 78 ? -16.094 -1.316 18.466 1.00 94.69 78 LEU A N 1
ATOM 586 C CA . LEU A 1 78 ? -15.422 -0.893 19.707 1.00 94.69 78 LEU A CA 1
ATOM 587 C C . LEU A 1 78 ? -15.845 -1.667 20.968 1.00 94.69 78 LEU A C 1
ATOM 589 O O . LEU A 1 78 ? -15.153 -1.619 21.981 1.00 94.69 78 LEU A O 1
ATOM 593 N N . LYS A 1 79 ? -17.010 -2.327 20.942 1.00 95.06 79 LYS A N 1
ATOM 594 C CA . LYS A 1 79 ? -17.637 -2.940 22.133 1.00 95.06 79 LYS A CA 1
ATOM 595 C C . LYS A 1 79 ? -17.720 -4.464 22.085 1.00 95.06 79 LYS A C 1
ATOM 597 O O . LYS A 1 79 ? -18.186 -5.075 23.040 1.00 95.06 79 LYS A O 1
ATOM 602 N N . THR A 1 80 ? -17.315 -5.079 20.981 1.00 93.69 80 THR A N 1
ATOM 603 C CA . THR A 1 80 ? -17.319 -6.534 20.826 1.00 93.69 80 THR A CA 1
ATOM 604 C C . THR A 1 80 ? -16.169 -6.951 19.931 1.00 93.69 80 THR A C 1
ATOM 606 O O . THR A 1 80 ? -15.759 -6.202 19.051 1.00 93.69 80 THR A O 1
ATOM 609 N N . GLN A 1 81 ? -15.627 -8.143 20.144 1.00 91.88 81 GLN A N 1
ATOM 610 C CA . GLN A 1 81 ? -14.573 -8.647 19.283 1.00 91.88 81 GLN A CA 1
ATOM 611 C C . GLN A 1 81 ? -15.181 -9.245 18.014 1.00 91.88 81 GLN A C 1
ATOM 613 O O . GLN A 1 81 ? -15.906 -10.237 18.070 1.00 91.88 81 GLN A O 1
ATOM 618 N N . ASN A 1 82 ? -14.808 -8.708 16.853 1.00 93.56 82 ASN A N 1
ATOM 619 C CA . ASN A 1 82 ? -15.010 -9.422 15.599 1.00 93.56 82 ASN A CA 1
ATOM 620 C C . ASN A 1 82 ? -13.953 -10.537 15.470 1.00 93.56 82 ASN A C 1
ATOM 622 O O . ASN A 1 82 ? -12.759 -10.276 15.281 1.00 93.56 82 ASN A O 1
ATOM 626 N N . TYR A 1 83 ? -14.381 -11.794 15.596 1.00 93.19 83 TYR A N 1
ATOM 627 C CA . TYR A 1 83 ? -13.502 -12.962 15.448 1.00 93.19 83 TYR A CA 1
ATOM 628 C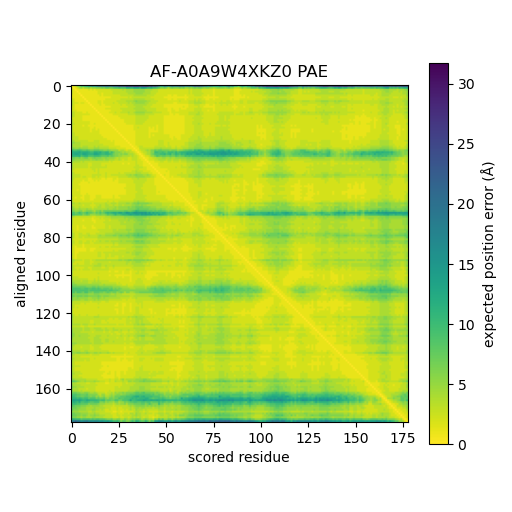 C . TYR A 1 83 ? -13.072 -13.209 13.993 1.00 93.19 83 TYR A C 1
ATOM 630 O O . TYR A 1 83 ? -11.995 -13.760 13.766 1.00 93.19 83 TYR A O 1
ATOM 638 N N . ASN A 1 84 ? -13.846 -12.712 13.027 1.00 92.50 84 ASN A N 1
ATOM 639 C CA . ASN A 1 84 ? -13.587 -12.841 11.592 1.00 92.50 84 ASN A CA 1
ATOM 640 C C . ASN A 1 84 ? -12.825 -11.642 11.006 1.00 92.50 84 ASN A C 1
ATOM 642 O O . ASN A 1 84 ? -12.676 -11.545 9.790 1.00 92.50 84 ASN A O 1
ATOM 646 N N . ARG A 1 85 ? -12.345 -10.712 11.845 1.00 94.25 85 ARG A N 1
ATOM 647 C CA . ARG A 1 85 ? -11.553 -9.572 11.371 1.00 94.25 85 ARG A CA 1
ATOM 648 C C . ARG A 1 85 ? -10.259 -10.047 10.708 1.00 94.25 85 ARG A C 1
ATOM 650 O O . ARG A 1 85 ? -9.543 -10.901 11.253 1.00 94.25 85 ARG A O 1
ATOM 657 N N . VAL A 1 86 ? -9.948 -9.429 9.576 1.00 95.81 86 VAL A N 1
ATOM 658 C CA . VAL A 1 86 ? -8.675 -9.605 8.867 1.00 95.81 86 VAL A CA 1
ATOM 659 C C . VAL A 1 86 ? -7.629 -8.584 9.318 1.00 95.81 86 VAL A C 1
ATOM 661 O O . VAL A 1 86 ? -6.447 -8.917 9.363 1.00 95.81 86 VAL A O 1
ATOM 664 N N . TRP A 1 87 ? -8.049 -7.396 9.775 1.00 96.88 87 TRP A N 1
ATOM 665 C CA . TRP A 1 87 ? -7.153 -6.429 10.405 1.00 96.88 87 TRP A CA 1
ATOM 666 C C . TRP A 1 87 ? -6.705 -6.925 11.784 1.00 96.88 87 TRP A C 1
ATOM 668 O O . TRP A 1 87 ? -7.441 -6.872 12.775 1.00 96.88 87 TRP A O 1
ATOM 678 N N . ARG A 1 88 ? -5.475 -7.434 11.844 1.00 96.31 88 ARG A N 1
ATOM 679 C CA . ARG A 1 88 ? -4.837 -7.941 13.062 1.00 96.31 88 ARG A CA 1
ATOM 680 C C . ARG A 1 88 ? -3.462 -7.306 13.181 1.00 96.31 88 ARG A C 1
ATOM 682 O O . ARG A 1 88 ? -2.561 -7.631 12.410 1.00 96.31 88 ARG A O 1
ATOM 689 N N . SER A 1 89 ? -3.264 -6.430 14.165 1.00 95.06 89 SER A N 1
ATOM 690 C CA . SER A 1 89 ? -2.009 -5.680 14.297 1.00 95.06 89 SER A CA 1
ATOM 691 C C . SER A 1 89 ? -0.802 -6.585 14.512 1.00 95.06 89 SER A C 1
ATOM 693 O O . SER A 1 89 ? 0.292 -6.238 14.095 1.00 95.06 89 SER A O 1
ATOM 695 N N . SER A 1 90 ? -0.981 -7.767 15.105 1.00 94.56 90 SER A N 1
ATOM 696 C CA . SER A 1 90 ? 0.099 -8.751 15.252 1.00 94.56 90 SER A CA 1
ATOM 697 C C . SER A 1 90 ? 0.592 -9.344 13.928 1.00 94.56 90 SER A C 1
ATOM 699 O O . SER A 1 90 ? 1.692 -9.877 13.902 1.00 94.56 90 SER A O 1
ATOM 701 N N .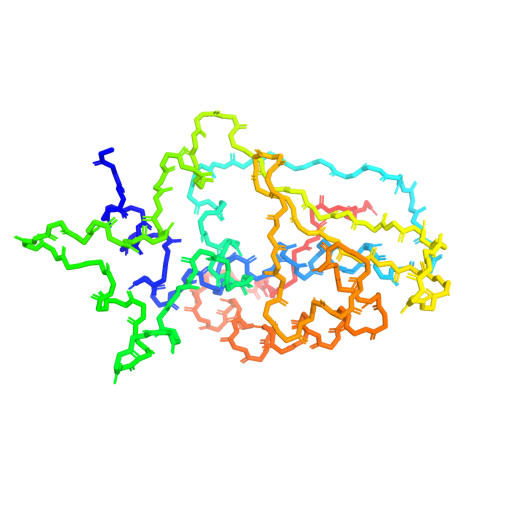 HIS A 1 91 ? -0.209 -9.291 12.859 1.00 94.88 91 HIS A N 1
ATOM 702 C CA . HIS A 1 91 ? 0.188 -9.735 11.516 1.00 94.88 91 HIS A CA 1
ATOM 703 C C . HIS A 1 91 ? 0.684 -8.567 10.660 1.00 94.88 91 HIS A C 1
ATOM 705 O O . HIS A 1 91 ? 1.524 -8.760 9.790 1.00 94.88 91 HIS A O 1
ATOM 711 N N . ILE A 1 92 ? 0.160 -7.366 10.918 1.00 94.94 92 ILE A N 1
ATOM 712 C CA . ILE A 1 92 ? 0.456 -6.159 10.144 1.00 94.94 92 ILE A CA 1
ATOM 713 C C . ILE A 1 92 ? 1.724 -5.457 10.631 1.00 94.94 92 ILE A C 1
ATOM 715 O O . ILE A 1 92 ? 2.518 -5.015 9.814 1.00 94.94 92 ILE A O 1
ATOM 719 N N . LEU A 1 93 ? 1.899 -5.318 11.948 1.00 93.31 93 LEU A N 1
ATOM 720 C CA . LEU A 1 93 ? 2.968 -4.514 12.542 1.00 93.31 93 LEU A CA 1
ATOM 721 C C . LEU A 1 93 ? 3.583 -5.134 13.819 1.00 93.31 93 LEU A C 1
ATOM 723 O O . LEU A 1 93 ? 3.614 -4.488 14.875 1.00 93.31 93 LEU A O 1
ATOM 727 N N . PRO A 1 94 ? 4.082 -6.385 13.777 1.00 95.06 94 PRO A N 1
ATOM 728 C CA . PRO A 1 94 ? 4.972 -6.885 14.824 1.00 95.06 94 PRO A CA 1
ATOM 729 C C . PRO A 1 94 ? 6.262 -6.042 14.913 1.00 95.06 94 PRO A C 1
ATOM 731 O O . PRO A 1 94 ? 6.556 -5.206 14.056 1.00 95.06 94 PRO A O 1
ATOM 734 N N . PHE A 1 95 ? 7.078 -6.261 15.950 1.00 94.94 95 PHE A N 1
ATOM 735 C CA . PHE A 1 95 ? 8.432 -5.698 15.943 1.00 94.94 95 PHE A CA 1
ATOM 736 C C . PHE A 1 95 ? 9.211 -6.220 14.732 1.00 94.94 95 PHE A C 1
ATOM 738 O O . PHE A 1 95 ? 9.144 -7.409 14.432 1.00 94.94 95 PHE A O 1
ATOM 745 N N . LEU A 1 96 ? 9.955 -5.322 14.073 1.00 95.00 96 LEU A N 1
ATOM 746 C CA . LEU A 1 96 ? 10.670 -5.589 12.816 1.00 95.00 96 LEU A CA 1
ATOM 747 C C . LEU A 1 96 ? 9.748 -5.958 11.644 1.00 95.00 96 LEU A C 1
ATOM 749 O O . LEU A 1 96 ? 10.157 -6.672 10.728 1.00 95.00 96 LEU A O 1
ATOM 753 N N . SER A 1 97 ? 8.508 -5.459 11.670 1.00 96.00 97 SER A N 1
ATOM 754 C CA . SER A 1 97 ? 7.603 -5.594 10.537 1.00 96.00 97 SER A CA 1
ATOM 755 C C . SER A 1 97 ? 8.219 -5.037 9.259 1.00 96.00 97 SER A C 1
ATOM 757 O O . SER A 1 97 ? 8.873 -3.994 9.287 1.00 96.00 97 SER A O 1
ATOM 759 N N . ASN A 1 98 ? 7.949 -5.696 8.138 1.00 96.88 98 ASN A N 1
ATOM 760 C CA . ASN A 1 98 ? 8.371 -5.250 6.818 1.00 96.88 98 ASN A CA 1
ATOM 761 C C . ASN A 1 98 ? 7.237 -5.384 5.798 1.00 96.88 98 ASN A C 1
ATOM 763 O O . ASN A 1 98 ? 6.375 -6.260 5.905 1.00 96.88 98 ASN A O 1
ATOM 767 N N . ILE A 1 99 ? 7.264 -4.480 4.823 1.00 98.25 99 ILE A N 1
ATOM 768 C CA . ILE A 1 99 ? 6.459 -4.527 3.607 1.00 98.25 99 ILE A CA 1
ATOM 769 C C . ILE A 1 99 ? 7.463 -4.532 2.459 1.00 98.25 99 ILE A C 1
ATOM 771 O O . ILE A 1 99 ? 8.332 -3.660 2.415 1.00 98.25 99 ILE A O 1
ATOM 775 N N . ALA A 1 100 ? 7.362 -5.506 1.562 1.00 97.81 100 ALA A N 1
ATOM 776 C CA . ALA A 1 100 ? 8.188 -5.581 0.365 1.00 97.81 100 ALA A CA 1
ATOM 777 C C . ALA A 1 100 ? 7.294 -5.541 -0.873 1.00 97.81 100 ALA A C 1
ATOM 779 O O . ALA A 1 100 ? 6.275 -6.228 -0.928 1.00 97.81 100 ALA A O 1
ATOM 780 N N . VAL A 1 101 ? 7.686 -4.736 -1.856 1.00 98.06 101 VAL A N 1
ATOM 781 C CA . VAL A 1 101 ? 7.092 -4.730 -3.192 1.00 98.06 101 VAL A CA 1
ATOM 782 C C . VAL A 1 101 ? 8.173 -5.239 -4.132 1.00 98.06 101 VAL A C 1
ATOM 784 O O . VAL A 1 101 ? 9.250 -4.654 -4.212 1.00 98.06 101 VAL A O 1
ATOM 787 N N . GLU A 1 102 ? 7.918 -6.365 -4.784 1.00 97.38 102 GLU A N 1
ATOM 788 C CA . GLU A 1 102 ? 8.916 -7.074 -5.581 1.00 97.38 102 GLU A CA 1
ATOM 789 C C . GLU A 1 102 ? 8.465 -7.122 -7.037 1.00 97.38 102 GLU A C 1
ATOM 791 O O . GLU A 1 102 ? 7.362 -7.599 -7.311 1.00 97.38 102 GLU A O 1
ATOM 796 N N . ARG A 1 103 ? 9.323 -6.678 -7.963 1.00 96.44 103 ARG A N 1
ATOM 797 C CA . ARG A 1 103 ? 9.189 -6.957 -9.399 1.00 96.44 103 ARG A CA 1
ATOM 798 C C . ARG A 1 103 ? 9.937 -8.244 -9.721 1.00 96.44 103 ARG A C 1
ATOM 800 O O . ARG A 1 103 ? 11.069 -8.440 -9.290 1.00 96.44 103 ARG A O 1
ATOM 807 N N . MET A 1 104 ? 9.296 -9.122 -10.474 1.00 95.69 104 MET A N 1
ATOM 808 C CA . MET A 1 104 ? 9.815 -10.430 -10.848 1.00 95.69 104 MET A CA 1
ATOM 809 C C . MET A 1 104 ? 9.504 -10.728 -12.307 1.00 95.69 104 MET A C 1
ATOM 811 O O . MET A 1 104 ? 8.377 -10.529 -12.749 1.00 95.69 104 MET A O 1
ATOM 815 N N . SER A 1 105 ? 10.485 -11.251 -13.035 1.00 95.81 105 SER A N 1
ATOM 816 C CA . SER A 1 105 ? 10.268 -11.798 -14.372 1.00 95.81 105 SER A CA 1
ATOM 817 C C . SER A 1 105 ? 9.838 -13.255 -14.247 1.00 95.81 105 SER A C 1
ATOM 819 O O . SER A 1 105 ? 10.531 -14.071 -13.633 1.00 95.81 105 SER A O 1
ATOM 821 N N . CYS A 1 106 ? 8.678 -13.588 -14.801 1.00 96.56 106 CYS A N 1
ATOM 822 C CA . CYS A 1 106 ? 8.090 -14.915 -14.707 1.00 96.56 106 CYS A CA 1
ATOM 823 C C . CYS A 1 106 ? 7.835 -15.507 -16.091 1.00 96.56 106 CYS A C 1
ATOM 825 O O . CYS A 1 106 ? 7.306 -14.850 -16.983 1.00 96.56 106 CYS A O 1
ATOM 827 N N . GLU A 1 107 ? 8.127 -16.798 -16.216 1.00 96.38 107 GLU A N 1
ATOM 828 C CA . GLU A 1 107 ? 7.684 -17.652 -17.314 1.00 96.38 107 GLU A CA 1
ATOM 829 C C . GLU A 1 107 ? 6.980 -18.855 -16.678 1.00 96.38 107 GLU A C 1
ATOM 831 O O . GLU A 1 107 ? 7.620 -19.759 -16.140 1.00 96.38 107 GLU A O 1
ATOM 836 N N . SER A 1 108 ? 5.647 -18.815 -16.633 1.00 94.50 108 SER A N 1
ATOM 837 C CA . SER A 1 108 ? 4.832 -19.803 -15.919 1.00 94.50 108 SER A CA 1
ATOM 838 C C . SER A 1 108 ? 3.691 -20.291 -16.797 1.00 94.50 108 SER A C 1
ATOM 840 O O . SER A 1 108 ? 3.074 -19.517 -17.524 1.00 94.50 108 SER A O 1
ATOM 842 N N . TYR A 1 109 ? 3.381 -21.584 -16.718 1.00 94.44 109 TYR A N 1
ATOM 843 C CA . TYR A 1 109 ? 2.300 -22.178 -17.498 1.00 94.44 109 TYR A CA 1
ATOM 844 C C . TYR A 1 109 ? 0.952 -21.506 -17.193 1.00 94.44 109 TYR A C 1
ATOM 846 O O . TYR A 1 109 ? 0.560 -21.391 -16.033 1.00 94.44 109 TYR A O 1
ATOM 854 N N . GLY A 1 110 ? 0.229 -21.111 -18.245 1.00 94.38 110 GLY A N 1
ATOM 855 C CA . GLY A 1 110 ? -1.082 -20.460 -18.136 1.00 94.38 110 GLY A CA 1
ATOM 856 C C . GLY A 1 110 ? -1.035 -18.940 -17.964 1.00 94.38 110 GLY A C 1
ATOM 857 O O . GLY A 1 110 ? -2.095 -18.328 -17.874 1.00 94.38 110 GLY A O 1
ATOM 858 N N . TYR A 1 111 ? 0.156 -18.339 -17.960 1.00 95.31 111 TYR A N 1
ATOM 859 C CA . TYR A 1 111 ? 0.355 -16.894 -17.889 1.00 95.31 111 TYR A CA 1
ATOM 860 C C . TYR A 1 111 ? 1.332 -16.439 -18.974 1.00 95.31 111 TYR A C 1
ATOM 862 O O . TYR A 1 111 ? 2.188 -17.208 -19.413 1.00 95.31 111 TYR A O 1
ATOM 870 N N . GLU A 1 112 ? 1.215 -15.184 -19.398 1.00 94.81 112 GLU A N 1
ATOM 871 C CA . GLU A 1 112 ? 2.149 -14.600 -20.360 1.00 94.81 112 GLU A CA 1
ATOM 872 C C . GLU A 1 112 ? 3.543 -14.461 -19.736 1.00 94.81 112 GLU A C 1
ATOM 874 O O . GLU A 1 112 ? 3.685 -14.107 -18.562 1.00 94.81 112 GLU A O 1
ATOM 879 N N . ALA A 1 113 ? 4.590 -14.731 -20.513 1.00 97.06 113 ALA A N 1
ATOM 880 C CA . ALA A 1 113 ? 5.947 -14.456 -20.060 1.00 97.06 113 ALA A CA 1
ATOM 881 C C . ALA A 1 113 ? 6.137 -12.937 -19.931 1.00 97.06 113 ALA A C 1
ATOM 883 O O . ALA A 1 113 ? 5.827 -12.186 -20.857 1.00 97.06 113 ALA A O 1
ATOM 884 N N . GLY A 1 114 ? 6.637 -12.476 -18.789 1.00 96.12 114 GLY A N 1
ATOM 885 C CA . GLY A 1 114 ? 6.794 -11.045 -18.546 1.00 96.12 114 GLY A CA 1
ATOM 886 C C . GLY A 1 114 ? 7.067 -10.701 -17.092 1.00 96.12 114 GLY A C 1
ATOM 887 O O . GLY A 1 114 ? 7.358 -11.575 -16.276 1.00 96.12 114 GLY A O 1
ATOM 888 N N . ASP A 1 115 ? 6.965 -9.412 -16.784 1.00 96.69 115 ASP A N 1
ATOM 889 C CA . ASP A 1 115 ? 7.197 -8.897 -15.442 1.00 96.69 115 ASP A CA 1
ATOM 890 C C . ASP A 1 115 ? 5.903 -8.777 -14.644 1.00 96.69 115 ASP A C 1
ATOM 892 O O . ASP A 1 115 ? 4.869 -8.308 -15.128 1.00 96.69 115 ASP A O 1
ATOM 896 N N . TYR A 1 116 ? 6.002 -9.160 -13.381 1.00 97.62 116 TYR A N 1
ATOM 897 C CA . TYR A 1 116 ? 4.923 -9.156 -12.413 1.00 97.62 116 TYR A CA 1
ATOM 898 C C . TYR A 1 116 ? 5.392 -8.501 -11.122 1.00 97.62 116 TYR A C 1
ATOM 900 O O . TYR A 1 116 ? 6.570 -8.546 -10.771 1.00 97.62 116 TYR A O 1
ATOM 908 N N . VAL A 1 117 ? 4.457 -7.899 -10.403 1.00 98.19 117 VAL A N 1
ATOM 909 C CA . VAL A 1 117 ? 4.676 -7.255 -9.117 1.00 98.19 117 VAL A CA 1
ATOM 910 C C . VAL A 1 117 ? 3.897 -8.009 -8.053 1.00 98.19 117 VAL A C 1
ATOM 912 O O . VAL A 1 117 ? 2.715 -8.304 -8.226 1.00 98.19 117 VAL A O 1
ATOM 915 N N . ARG A 1 118 ? 4.536 -8.312 -6.925 1.00 97.94 118 ARG A N 1
ATOM 916 C CA . ARG A 1 118 ? 3.846 -8.838 -5.743 1.00 97.94 118 ARG A CA 1
ATOM 917 C C . ARG A 1 118 ? 4.162 -8.010 -4.513 1.00 97.94 118 ARG A C 1
ATOM 919 O O . ARG A 1 118 ? 5.241 -7.428 -4.407 1.00 97.94 118 ARG A O 1
ATOM 926 N N . VAL A 1 119 ? 3.231 -8.011 -3.565 1.00 98.38 119 VAL A N 1
ATOM 927 C CA . VAL A 1 119 ? 3.414 -7.381 -2.259 1.00 98.38 119 VAL A CA 1
ATOM 928 C C . VAL A 1 119 ? 3.480 -8.449 -1.178 1.00 98.38 119 VAL A C 1
ATOM 930 O O . VAL A 1 119 ? 2.652 -9.360 -1.123 1.00 98.38 119 VAL A O 1
ATOM 933 N N . LEU A 1 120 ? 4.478 -8.325 -0.311 1.00 98.25 120 LEU A N 1
ATOM 934 C CA . LEU A 1 120 ? 4.662 -9.149 0.872 1.00 98.25 120 LEU A CA 1
ATOM 935 C C . LEU A 1 120 ? 4.503 -8.276 2.112 1.00 98.25 120 LEU A C 1
ATOM 937 O O . LEU A 1 120 ? 5.098 -7.204 2.202 1.00 98.25 120 LEU A O 1
ATOM 941 N N . VAL A 1 121 ? 3.763 -8.766 3.101 1.00 98.19 121 VAL A N 1
ATOM 942 C CA . VAL A 1 121 ? 3.749 -8.194 4.451 1.00 98.19 121 VAL A CA 1
ATOM 943 C C . VAL A 1 121 ? 4.243 -9.273 5.395 1.00 98.19 121 VAL A C 1
ATOM 945 O O . VAL A 1 121 ? 3.610 -10.318 5.535 1.00 98.19 121 VAL A O 1
ATOM 948 N N . ASN A 1 122 ? 5.403 -9.056 6.016 1.00 97.44 122 ASN A N 1
ATOM 949 C CA . ASN A 1 122 ? 6.029 -10.026 6.919 1.00 97.44 122 ASN A CA 1
ATOM 950 C C . ASN A 1 122 ? 6.195 -11.422 6.284 1.00 97.44 122 ASN A C 1
ATOM 952 O O . ASN A 1 122 ? 5.825 -12.434 6.878 1.00 97.44 122 ASN A O 1
ATOM 956 N N . ASN A 1 123 ? 6.741 -11.461 5.064 1.00 95.94 123 ASN A N 1
ATOM 957 C CA . ASN A 1 123 ? 6.926 -12.658 4.226 1.00 95.94 123 ASN A CA 1
ATOM 958 C C . ASN A 1 123 ? 5.628 -13.352 3.765 1.00 95.94 123 ASN A C 1
ATOM 960 O O . ASN A 1 123 ? 5.696 -14.432 3.178 1.00 95.94 123 ASN A O 1
ATOM 964 N N . SER A 1 124 ? 4.455 -12.762 4.009 1.00 96.38 124 SER A N 1
ATOM 965 C CA . SER A 1 124 ? 3.172 -13.277 3.526 1.00 96.38 124 SER A CA 1
ATOM 966 C C . SER A 1 124 ? 2.768 -12.565 2.233 1.00 96.38 124 SER A C 1
ATOM 968 O O . SER A 1 124 ? 2.628 -11.342 2.268 1.00 96.38 124 SER A O 1
ATOM 970 N N . PRO A 1 125 ? 2.549 -13.278 1.112 1.00 96.56 125 PRO A N 1
ATOM 971 C CA . PRO A 1 125 ? 1.976 -12.698 -0.102 1.00 96.56 125 PRO A CA 1
ATOM 972 C C . PRO A 1 125 ? 0.573 -12.152 0.130 1.00 96.56 125 PRO A C 1
ATOM 974 O O . PRO A 1 125 ? -0.239 -12.775 0.817 1.00 96.56 125 PRO A O 1
ATOM 977 N N . HIS A 1 126 ? 0.304 -10.993 -0.462 1.00 96.81 126 HIS A N 1
ATOM 978 C CA . HIS A 1 126 ? -1.003 -10.357 -0.465 1.00 96.81 126 HIS A CA 1
ATOM 979 C C . HIS A 1 126 ? -1.417 -9.994 -1.887 1.00 96.81 126 HIS A C 1
ATOM 981 O O . HIS A 1 126 ? -0.643 -9.407 -2.641 1.00 96.81 126 HIS A O 1
ATOM 987 N N . GLN A 1 127 ? -2.660 -10.333 -2.221 1.00 95.00 127 GLN A N 1
ATOM 988 C CA . GLN A 1 127 ? -3.276 -9.972 -3.489 1.00 95.00 127 GLN A CA 1
ATOM 989 C C . GLN A 1 127 ? -3.554 -8.471 -3.520 1.00 95.00 127 GLN A C 1
ATOM 991 O O . GLN A 1 127 ? -4.040 -7.906 -2.535 1.00 95.00 127 GLN A O 1
ATOM 996 N N . LEU A 1 128 ? -3.291 -7.845 -4.662 1.00 96.75 128 LEU A N 1
ATOM 997 C CA . LEU A 1 128 ? -3.769 -6.500 -4.942 1.00 96.75 128 LEU A CA 1
ATOM 998 C C . LEU A 1 128 ? -5.145 -6.631 -5.590 1.00 96.75 128 LEU A C 1
ATOM 1000 O O . LEU A 1 128 ? -5.261 -7.183 -6.683 1.00 96.75 128 LEU A O 1
ATOM 1004 N N . GLU A 1 129 ? -6.196 -6.171 -4.907 1.00 93.12 129 GLU A N 1
ATOM 1005 C CA . GLU A 1 129 ? -7.546 -6.174 -5.481 1.00 93.12 129 GLU A CA 1
ATOM 1006 C C . GLU A 1 129 ? -7.534 -5.431 -6.821 1.00 93.12 129 GLU A C 1
ATOM 1008 O O . GLU A 1 129 ? -6.913 -4.373 -6.928 1.00 93.12 129 GLU A O 1
ATOM 1013 N N . GLU A 1 130 ? -8.185 -6.008 -7.833 1.00 93.38 130 GLU A N 1
ATOM 1014 C CA . GLU A 1 130 ? -8.213 -5.503 -9.216 1.00 93.38 130 GLU A CA 1
ATOM 1015 C C . GLU A 1 130 ? -6.855 -5.550 -9.952 1.00 93.38 130 GLU A C 1
ATOM 1017 O O . GLU A 1 130 ? -6.766 -5.136 -11.106 1.00 93.38 130 GLU A O 1
ATOM 1022 N N . CYS A 1 131 ? -5.808 -6.116 -9.337 1.00 96.81 131 CYS A N 1
ATOM 1023 C CA . CYS A 1 131 ? -4.552 -6.451 -10.006 1.00 96.81 131 CYS A CA 1
ATOM 1024 C C . CYS A 1 131 ? -3.918 -7.749 -9.472 1.00 96.81 131 CYS A C 1
ATOM 1026 O O . CYS A 1 131 ? -2.849 -7.744 -8.866 1.00 96.81 131 CYS A O 1
ATOM 1028 N N . ASN A 1 132 ? -4.577 -8.881 -9.705 1.00 96.75 132 ASN A N 1
ATOM 1029 C CA . ASN A 1 132 ? -4.154 -10.204 -9.226 1.00 96.75 132 ASN A CA 1
ATOM 1030 C C . ASN A 1 132 ? -4.212 -11.291 -10.321 1.00 96.75 132 ASN A C 1
ATOM 1032 O O . ASN A 1 132 ? -4.334 -12.477 -10.023 1.00 96.75 132 ASN A O 1
ATOM 1036 N N . ASP A 1 133 ? -4.112 -10.887 -11.592 1.00 95.56 133 ASP A N 1
ATOM 1037 C CA . ASP A 1 133 ? -4.242 -11.769 -12.765 1.00 95.56 133 ASP A CA 1
ATOM 1038 C C . ASP A 1 133 ? -2.947 -12.518 -13.148 1.00 95.56 133 ASP A C 1
ATOM 1040 O O . ASP A 1 133 ? -2.896 -13.178 -14.186 1.00 95.56 133 ASP A O 1
ATOM 1044 N N . GLY A 1 134 ? -1.872 -12.384 -12.370 1.00 96.69 134 GLY A N 1
ATOM 1045 C CA . GLY A 1 134 ? -0.570 -12.997 -12.628 1.00 96.69 134 GLY A CA 1
ATOM 1046 C C . GLY A 1 134 ? -0.328 -14.318 -11.886 1.00 96.69 134 GLY A C 1
ATOM 1047 O O . GLY A 1 134 ? -1.133 -14.742 -11.048 1.00 96.69 134 GLY A O 1
ATOM 1048 N N . PRO A 1 135 ? 0.813 -14.985 -12.147 1.00 96.88 135 PRO A N 1
ATOM 1049 C CA . PRO A 1 135 ? 1.219 -16.185 -11.425 1.00 96.88 135 PRO A CA 1
ATOM 1050 C C . PRO A 1 135 ? 1.251 -15.944 -9.914 1.00 96.88 135 PRO A C 1
ATOM 1052 O O . PRO A 1 135 ? 1.830 -14.960 -9.450 1.00 96.88 135 PRO A O 1
ATOM 1055 N N . GLY A 1 136 ? 0.643 -16.843 -9.137 1.00 94.62 136 GLY A N 1
ATOM 1056 C CA . GLY A 1 136 ? 0.591 -16.702 -7.677 1.00 94.62 136 GLY A CA 1
ATOM 1057 C C . GLY A 1 136 ? -0.164 -15.456 -7.207 1.00 94.62 136 GLY A C 1
ATOM 1058 O O . GLY A 1 136 ? 0.183 -14.917 -6.161 1.00 94.62 136 GLY A O 1
ATOM 1059 N N . GLU A 1 137 ? -1.147 -15.001 -7.995 1.00 95.75 137 GLU A N 1
ATOM 1060 C CA . GLU A 1 137 ? -1.992 -13.828 -7.717 1.00 95.75 137 GLU A CA 1
ATOM 1061 C C . GLU A 1 137 ? -1.204 -12.510 -7.667 1.00 95.75 137 GLU A C 1
ATOM 1063 O O . GLU A 1 137 ? -1.579 -11.550 -6.991 1.00 95.75 137 GLU A O 1
ATOM 1068 N N . SER A 1 138 ? -0.087 -12.474 -8.395 1.00 97.50 138 SER A N 1
ATOM 1069 C CA . SER A 1 138 ? 0.689 -11.263 -8.638 1.00 97.50 138 SER A CA 1
ATOM 1070 C C . SER A 1 138 ? -0.021 -10.319 -9.616 1.00 97.50 138 SER A C 1
ATOM 1072 O O . SER A 1 138 ? -0.940 -10.696 -10.343 1.00 97.50 138 SER A O 1
ATOM 1074 N N . CYS A 1 139 ? 0.421 -9.070 -9.640 1.00 98.12 139 CYS A N 1
ATOM 1075 C CA . CYS A 1 139 ? -0.074 -8.020 -10.516 1.00 98.12 139 CYS A CA 1
ATOM 1076 C C . CYS A 1 139 ? 0.811 -7.938 -11.769 1.00 98.12 139 CYS A C 1
ATOM 1078 O O . CYS A 1 139 ? 2.013 -7.723 -11.624 1.00 98.12 139 CYS A O 1
ATOM 1080 N N . PRO A 1 140 ? 0.289 -8.085 -12.998 1.00 97.06 140 PRO A N 1
ATOM 1081 C CA . PRO A 1 140 ? 1.082 -7.823 -14.201 1.00 97.06 140 PRO A CA 1
ATOM 1082 C C . PRO A 1 140 ? 1.669 -6.404 -14.171 1.00 97.06 140 PRO A C 1
ATOM 1084 O O . PRO A 1 140 ? 0.940 -5.450 -13.893 1.00 97.06 140 PRO A O 1
ATOM 1087 N N . ALA A 1 141 ? 2.958 -6.232 -14.486 1.00 95.88 141 ALA A N 1
ATOM 1088 C CA . ALA A 1 141 ? 3.617 -4.922 -14.406 1.00 95.88 141 ALA A CA 1
ATOM 1089 C C . ALA A 1 141 ? 2.933 -3.857 -15.286 1.00 95.88 141 ALA A C 1
ATOM 1091 O O . ALA A 1 141 ? 2.847 -2.696 -14.893 1.00 95.88 141 ALA A O 1
ATOM 1092 N N . SER A 1 142 ? 2.360 -4.267 -16.424 1.00 93.62 142 SER A N 1
ATOM 1093 C CA . SER A 1 142 ? 1.573 -3.398 -17.311 1.00 93.62 142 SER A CA 1
ATOM 1094 C C . SER A 1 142 ? 0.315 -2.818 -16.655 1.00 93.62 142 SER A C 1
ATOM 1096 O O . SER A 1 142 ? -0.073 -1.705 -16.988 1.00 93.62 142 SER A O 1
ATOM 1098 N N . LYS A 1 143 ? -0.300 -3.541 -15.709 1.00 97.00 143 LYS A N 1
ATOM 1099 C CA . LYS A 1 143 ? -1.479 -3.094 -14.948 1.00 97.00 143 LYS A CA 1
ATOM 1100 C C . LYS A 1 143 ? -1.114 -2.420 -13.628 1.00 97.00 143 LYS A C 1
ATOM 1102 O O . LYS A 1 143 ? -1.911 -1.661 -13.086 1.00 97.00 143 LYS A O 1
ATOM 1107 N N . PHE A 1 144 ? 0.080 -2.681 -13.096 1.00 97.88 144 PHE A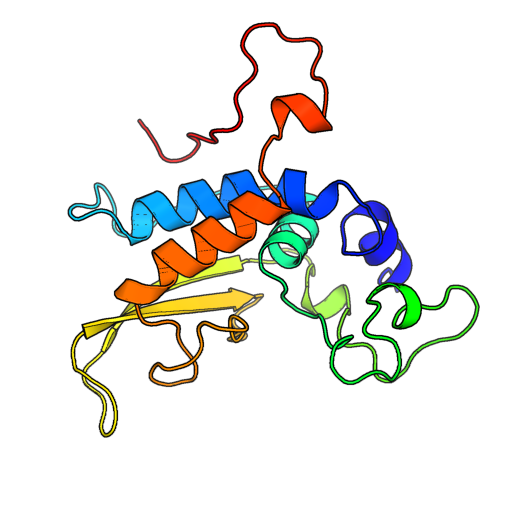 N 1
ATOM 1108 C CA . PHE A 1 144 ? 0.487 -2.157 -11.793 1.00 97.88 144 PHE A CA 1
ATOM 1109 C C . PHE A 1 144 ? 0.509 -0.624 -11.758 1.00 97.88 144 PHE A C 1
ATOM 1111 O O . PHE A 1 144 ? 0.043 -0.036 -10.786 1.00 97.88 144 PHE A O 1
ATOM 1118 N N . GLY A 1 145 ? 0.968 0.032 -12.828 1.00 96.81 145 GLY A N 1
ATOM 1119 C CA . GLY A 1 145 ? 0.942 1.496 -12.925 1.00 96.81 145 GLY A CA 1
ATOM 1120 C C . GLY A 1 145 ? -0.475 2.077 -12.882 1.00 96.81 145 GLY A C 1
ATOM 1121 O O . GLY A 1 145 ? -0.727 3.026 -12.143 1.00 96.81 145 GLY A O 1
ATOM 1122 N N . GLU A 1 146 ? -1.414 1.470 -13.611 1.00 97.56 146 GLU A N 1
ATOM 1123 C CA . GLU A 1 146 ? -2.835 1.854 -13.595 1.00 97.56 146 GLU A CA 1
ATOM 1124 C C . GLU A 1 146 ? -3.449 1.644 -12.205 1.00 97.56 146 GLU A C 1
ATOM 1126 O O . GLU A 1 146 ? -4.158 2.507 -11.685 1.00 97.56 146 GLU A O 1
ATOM 1131 N N . TRP A 1 147 ? -3.113 0.526 -11.558 1.00 98.19 147 TRP A N 1
ATOM 1132 C CA . TRP A 1 147 ? -3.552 0.233 -10.200 1.00 98.19 147 TRP A CA 1
ATOM 1133 C C . TRP A 1 147 ? -3.043 1.280 -9.199 1.00 98.19 147 TRP A C 1
ATOM 1135 O O . TRP A 1 147 ? -3.830 1.801 -8.409 1.00 98.19 147 TRP A O 1
ATOM 1145 N N . VAL A 1 148 ? -1.762 1.661 -9.256 1.00 98.19 148 VAL A N 1
ATOM 1146 C CA . VAL A 1 148 ? -1.202 2.718 -8.394 1.00 98.19 148 VAL A CA 1
ATOM 1147 C C . VAL A 1 148 ? -1.850 4.071 -8.685 1.00 98.19 148 VAL A C 1
ATOM 1149 O O . VAL A 1 148 ? -2.178 4.795 -7.744 1.00 98.19 148 VAL A O 1
ATOM 1152 N N . ALA A 1 149 ? -2.104 4.396 -9.956 1.00 97.50 149 ALA A N 1
ATOM 1153 C CA . ALA A 1 149 ? -2.809 5.618 -10.335 1.00 97.50 149 ALA A CA 1
ATOM 1154 C C . ALA A 1 149 ? -4.219 5.680 -9.722 1.00 97.50 149 ALA A C 1
ATOM 1156 O O . ALA A 1 149 ? -4.577 6.706 -9.147 1.00 97.50 149 ALA A O 1
ATOM 1157 N N . SER A 1 150 ? -4.968 4.569 -9.721 1.00 97.94 150 SER A N 1
ATOM 1158 C CA . SER A 1 150 ? -6.281 4.493 -9.055 1.00 97.94 150 SER A CA 1
ATOM 1159 C C . SER A 1 150 ? -6.193 4.773 -7.547 1.00 97.94 150 SER A C 1
ATOM 1161 O O . SER A 1 150 ? -7.037 5.470 -6.983 1.00 97.94 150 SER A O 1
ATOM 1163 N N . LYS A 1 151 ? -5.125 4.309 -6.877 1.00 97.75 151 LYS A N 1
ATOM 1164 C CA . LYS A 1 151 ? -4.875 4.652 -5.467 1.00 97.75 151 LYS A CA 1
ATOM 1165 C C . LYS A 1 151 ? -4.544 6.134 -5.305 1.00 97.75 151 LYS A C 1
ATOM 1167 O O . LYS A 1 151 ? -4.958 6.729 -4.315 1.00 97.75 151 LYS A O 1
ATOM 1172 N N . GLY A 1 152 ? -3.872 6.743 -6.279 1.00 97.19 152 GLY A N 1
ATOM 1173 C CA . GLY A 1 152 ? -3.603 8.181 -6.318 1.00 97.19 152 GLY A CA 1
ATOM 1174 C C . GLY A 1 152 ? -4.854 9.038 -6.485 1.00 97.19 152 GLY A C 1
ATOM 1175 O O . GLY A 1 152 ? -4.949 10.091 -5.862 1.00 97.19 152 GLY A O 1
ATOM 1176 N N . GLU A 1 153 ? -5.855 8.578 -7.232 1.00 97.31 153 GLU A N 1
ATOM 1177 C CA . GLU A 1 153 ? -7.157 9.257 -7.310 1.00 97.31 153 GLU A CA 1
ATOM 1178 C C . GLU A 1 153 ? -7.890 9.250 -5.957 1.00 97.31 153 GLU A C 1
ATOM 1180 O O . GLU A 1 153 ? -8.561 10.219 -5.600 1.00 97.31 153 GLU A 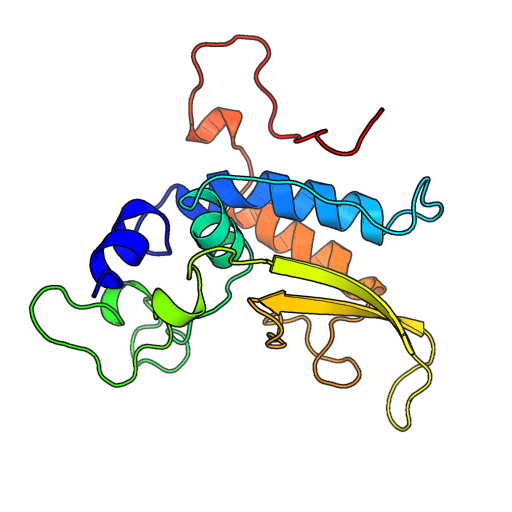O 1
ATOM 1185 N N . MET A 1 154 ? -7.736 8.175 -5.177 1.00 95.56 154 MET A N 1
ATOM 1186 C CA . MET A 1 154 ? -8.353 8.038 -3.853 1.00 95.56 154 MET A CA 1
ATOM 1187 C C . MET A 1 154 ? -7.589 8.782 -2.749 1.00 95.56 154 MET A C 1
ATOM 1189 O O . MET A 1 154 ? -8.204 9.341 -1.838 1.00 95.56 154 MET A O 1
ATOM 1193 N N . PHE A 1 155 ? -6.257 8.737 -2.797 1.00 97.00 155 PHE A N 1
ATOM 1194 C CA . PHE A 1 155 ? -5.379 9.076 -1.675 1.00 97.00 155 PHE A CA 1
ATOM 1195 C C . PHE A 1 155 ? -4.292 10.107 -2.009 1.00 97.00 155 PHE A C 1
ATOM 1197 O O . PHE A 1 155 ? -3.464 10.414 -1.157 1.00 97.00 155 PHE A O 1
ATOM 1204 N N . GLY A 1 156 ? -4.265 10.655 -3.221 1.00 94.56 156 GLY A N 1
ATOM 1205 C CA . GLY A 1 156 ? -3.378 11.761 -3.575 1.00 94.56 156 GLY A CA 1
ATOM 1206 C C . GLY A 1 156 ? -3.710 13.064 -2.834 1.00 94.56 156 GLY A C 1
ATOM 1207 O O . GLY A 1 156 ? -4.678 13.152 -2.074 1.00 94.56 156 GLY A O 1
ATOM 1208 N N . GLY A 1 157 ? -2.897 14.097 -3.075 1.00 93.38 157 GLY A N 1
ATOM 1209 C CA . GLY A 1 157 ? -3.096 15.428 -2.494 1.00 93.38 157 GLY A CA 1
ATOM 1210 C C . GLY A 1 157 ? -2.666 15.527 -1.031 1.00 93.38 157 GLY A C 1
ATOM 1211 O O . GLY A 1 157 ? -3.396 16.077 -0.209 1.00 93.38 157 GLY A O 1
ATOM 1212 N N . PHE A 1 158 ? -1.490 14.998 -0.686 1.00 93.62 158 PHE A N 1
ATOM 1213 C CA . PHE A 1 158 ? -0.926 15.101 0.662 1.00 93.62 158 PHE A CA 1
ATOM 1214 C C . PHE A 1 158 ? -0.886 16.554 1.155 1.00 93.62 158 PHE A C 1
ATOM 1216 O O . PHE A 1 158 ? -1.336 16.832 2.264 1.00 93.62 158 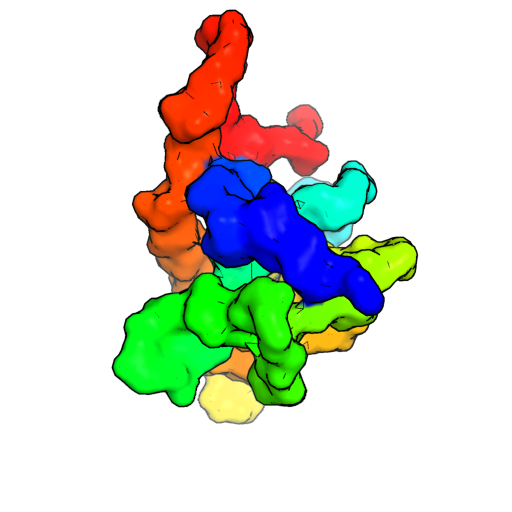PHE A O 1
ATOM 1223 N N . THR A 1 159 ? -0.404 17.489 0.336 1.00 93.12 159 THR A N 1
ATOM 1224 C CA . THR A 1 159 ? -0.299 18.905 0.704 1.00 93.12 159 THR A CA 1
ATOM 1225 C C . THR A 1 159 ? -1.667 19.526 0.975 1.00 93.12 159 THR A C 1
ATOM 1227 O O . THR A 1 159 ? -1.834 20.221 1.973 1.00 93.12 159 THR A O 1
ATOM 1230 N N . GLU A 1 160 ? -2.659 19.253 0.125 1.00 93.00 160 GLU A N 1
ATOM 1231 C CA . GLU A 1 160 ? -4.021 19.775 0.296 1.00 93.00 160 GLU A CA 1
ATOM 1232 C C . GLU A 1 160 ? -4.697 19.190 1.541 1.00 93.00 160 GLU A C 1
ATOM 1234 O O . GLU A 1 160 ? -5.350 19.902 2.293 1.00 93.00 160 GLU A O 1
ATOM 1239 N N . ARG A 1 161 ? -4.544 17.885 1.778 1.00 93.25 161 ARG A N 1
ATOM 1240 C CA . ARG A 1 161 ? -5.267 17.171 2.839 1.00 93.25 161 ARG A CA 1
ATOM 1241 C C . ARG A 1 161 ? -4.616 17.299 4.216 1.00 93.25 161 ARG A C 1
ATOM 1243 O O . ARG A 1 161 ? -5.315 17.163 5.219 1.00 93.25 161 ARG A O 1
ATOM 1250 N N . CYS A 1 162 ? -3.300 17.500 4.269 1.00 91.75 162 CYS A N 1
ATOM 1251 C CA . CYS A 1 162 ? -2.540 17.624 5.514 1.00 91.75 162 CYS A CA 1
ATOM 1252 C C . CYS A 1 162 ? -2.203 19.077 5.878 1.00 91.75 162 CYS A C 1
ATOM 1254 O O . CYS A 1 162 ? -1.769 19.303 7.004 1.00 91.75 162 CYS A O 1
ATOM 1256 N N . GLU A 1 163 ? -2.362 20.026 4.947 1.00 91.69 163 GLU A N 1
ATOM 1257 C CA . GLU A 1 163 ? -2.133 21.470 5.132 1.00 91.69 163 GLU A CA 1
ATOM 1258 C C . GLU A 1 163 ? -0.854 21.806 5.935 1.00 91.69 163 GLU A C 1
ATOM 1260 O O . GLU A 1 163 ? -0.915 22.478 6.969 1.00 91.69 163 GLU A O 1
ATOM 1265 N N . PRO A 1 164 ? 0.333 21.327 5.514 1.00 87.81 164 PRO A N 1
ATOM 1266 C CA . PRO A 1 164 ? 1.565 21.623 6.233 1.00 87.81 164 PRO A CA 1
ATOM 1267 C C . PRO A 1 164 ? 1.862 23.130 6.209 1.00 87.81 164 PRO A C 1
ATO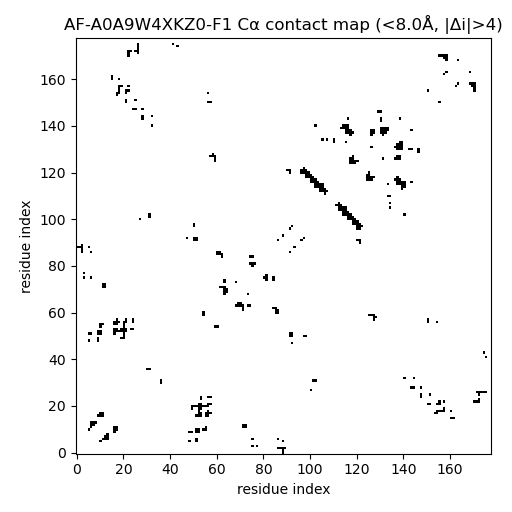M 1269 O O . PRO A 1 164 ? 1.693 23.797 5.192 1.00 87.81 164 PRO A O 1
ATOM 1272 N N . GLU A 1 165 ? 2.411 23.658 7.305 1.00 90.25 165 GLU A N 1
ATOM 1273 C CA . GLU A 1 165 ? 2.758 25.087 7.432 1.00 90.25 165 GLU A CA 1
ATOM 1274 C C . GLU A 1 165 ? 3.868 25.548 6.458 1.00 90.25 165 GLU A C 1
ATOM 1276 O O . GLU A 1 165 ? 4.159 26.740 6.341 1.00 90.25 165 GLU A O 1
ATOM 1281 N N . TYR A 1 166 ? 4.509 24.610 5.758 1.00 87.06 166 TYR A N 1
ATOM 1282 C CA . TYR A 1 166 ? 5.610 24.867 4.836 1.00 87.06 166 TYR A CA 1
ATOM 1283 C C . TYR A 1 166 ? 5.112 25.221 3.430 1.00 87.06 166 TYR A C 1
ATOM 1285 O O . TYR A 1 166 ? 4.340 24.484 2.814 1.00 87.06 166 TYR A O 1
ATOM 1293 N N . SER A 1 167 ? 5.640 26.315 2.877 1.00 84.50 167 SER A N 1
ATOM 1294 C CA . SER A 1 167 ? 5.295 26.812 1.537 1.00 84.50 167 SER A CA 1
ATOM 1295 C C . SER A 1 167 ? 5.873 25.987 0.383 1.00 84.50 167 SER A C 1
ATOM 1297 O O . SER A 1 167 ? 5.450 26.159 -0.756 1.00 84.50 167 SER A O 1
ATOM 1299 N N . ASN A 1 168 ? 6.838 25.107 0.657 1.00 88.44 168 ASN A N 1
ATOM 1300 C CA . ASN A 1 168 ? 7.474 24.211 -0.313 1.00 88.44 168 ASN A CA 1
ATOM 1301 C C . ASN A 1 168 ? 7.024 22.748 -0.150 1.00 88.44 168 ASN A C 1
ATOM 1303 O O . ASN A 1 168 ? 7.782 21.828 -0.455 1.00 88.44 168 ASN A O 1
ATOM 1307 N N . SER A 1 169 ? 5.824 22.533 0.384 1.00 89.00 169 SER A N 1
ATOM 1308 C CA . SER A 1 169 ? 5.220 21.209 0.506 1.00 89.00 169 SER A CA 1
ATOM 1309 C C . SER A 1 169 ? 4.925 20.592 -0.866 1.00 89.00 169 SER A C 1
ATOM 1311 O O . SER A 1 169 ? 4.629 21.288 -1.837 1.00 89.00 169 SER A O 1
ATOM 1313 N N . THR A 1 170 ? 5.053 19.269 -0.956 1.00 92.12 170 THR A N 1
ATOM 1314 C CA . THR A 1 170 ? 4.876 18.494 -2.190 1.00 92.12 170 THR A CA 1
ATOM 1315 C C . THR A 1 170 ? 4.208 17.158 -1.883 1.00 92.12 170 THR A C 1
ATOM 1317 O O . THR A 1 170 ? 4.382 16.606 -0.796 1.00 92.12 170 THR A O 1
ATOM 1320 N N . ASP A 1 171 ? 3.476 16.633 -2.862 1.00 91.50 171 ASP A N 1
ATOM 1321 C CA . ASP A 1 171 ? 2.853 15.306 -2.805 1.00 91.50 171 ASP A CA 1
ATOM 1322 C C . ASP A 1 171 ? 3.838 14.173 -3.142 1.00 91.50 171 ASP A C 1
ATOM 1324 O O . ASP A 1 171 ? 3.511 12.992 -3.020 1.00 91.50 171 ASP A O 1
ATOM 1328 N N . VAL A 1 172 ? 5.045 14.525 -3.594 1.00 91.19 172 VAL A N 1
ATOM 1329 C CA . VAL A 1 172 ? 6.052 13.576 -4.076 1.00 91.19 172 VAL A CA 1
ATOM 1330 C C . VAL A 1 172 ? 7.048 13.246 -2.969 1.00 91.19 172 VAL A C 1
ATOM 1332 O O . VAL A 1 172 ? 7.669 14.134 -2.386 1.00 91.19 172 VAL A O 1
ATOM 1335 N N . LEU A 1 173 ? 7.235 11.951 -2.715 1.00 93.94 173 LEU A N 1
ATOM 1336 C CA . LEU A 1 173 ? 8.250 11.437 -1.803 1.00 93.94 173 LEU A CA 1
ATOM 1337 C C . LEU A 1 173 ? 9.473 10.957 -2.596 1.00 93.94 173 LEU A C 1
ATOM 1339 O O . LEU A 1 173 ? 9.372 10.007 -3.361 1.00 93.94 173 LEU A O 1
ATOM 1343 N N . THR A 1 174 ? 10.638 11.559 -2.359 1.00 92.00 174 THR A N 1
ATOM 1344 C CA . THR A 1 174 ? 11.872 11.304 -3.130 1.00 92.00 174 THR A CA 1
ATOM 1345 C C . THR A 1 174 ? 12.936 10.529 -2.339 1.00 92.00 174 THR A C 1
ATOM 1347 O O . THR A 1 174 ? 14.128 10.654 -2.587 1.00 92.00 174 THR A O 1
ATOM 1350 N N . ILE A 1 175 ? 12.535 9.704 -1.362 1.00 91.75 175 ILE A N 1
ATOM 1351 C CA . ILE A 1 175 ? 13.457 9.026 -0.415 1.00 91.75 175 ILE A CA 1
ATOM 1352 C C . ILE A 1 175 ? 14.450 8.040 -1.050 1.00 91.75 175 ILE A C 1
ATOM 1354 O O . ILE A 1 175 ? 15.354 7.565 -0.363 1.00 91.75 175 ILE A O 1
ATOM 1358 N N . TYR A 1 176 ? 14.259 7.698 -2.322 1.00 90.88 176 TYR A N 1
ATOM 1359 C CA . TYR A 1 176 ? 15.113 6.779 -3.068 1.00 90.88 176 TYR A CA 1
ATOM 1360 C C . TYR A 1 176 ? 15.876 7.454 -4.215 1.00 90.88 176 TYR A C 1
ATOM 1362 O O . TYR A 1 176 ? 16.689 6.795 -4.860 1.00 90.88 176 TYR A O 1
ATOM 1370 N N . GLU A 1 177 ? 15.623 8.740 -4.465 1.00 84.38 177 GLU A N 1
ATOM 1371 C CA . GLU A 1 177 ? 16.330 9.538 -5.468 1.00 84.38 177 GLU A CA 1
ATOM 1372 C C . GLU A 1 177 ? 17.626 10.097 -4.850 1.00 84.38 177 GLU A C 1
ATOM 1374 O O . GLU A 1 177 ? 17.643 10.465 -3.671 1.00 84.38 177 GLU A O 1
ATOM 1379 N N . GLN A 1 178 ? 18.717 10.131 -5.626 1.00 65.06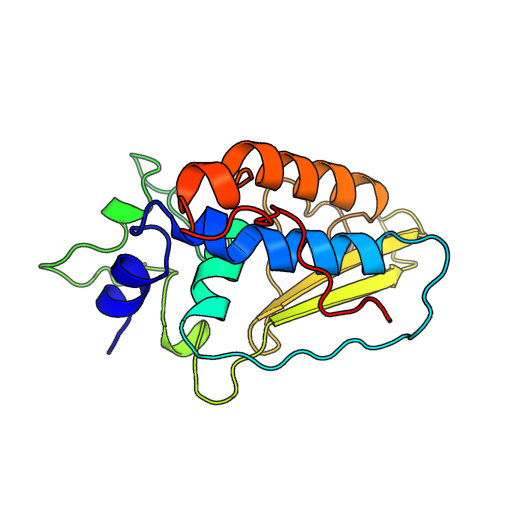 178 GLN A N 1
ATOM 1380 C CA . GLN A 1 178 ? 20.016 10.698 -5.227 1.00 65.06 178 GLN A CA 1
ATOM 1381 C C . GLN A 1 178 ? 20.334 11.976 -5.999 1.00 65.06 178 GLN A C 1
ATOM 1383 O O . GLN A 1 178 ? 20.056 12.012 -7.218 1.00 65.06 178 GLN A O 1
#

Foldseek 3Di:
DCLLVLCCPQADVPLQLLQLQLQVVVQVLCQLLDPDHPDQDDDDDDDQRRQRSVCRLQVHQDPLVVPPPSGSVVCPDPPDDNPPRSRDCCQRGDVVKDKDKDWDQDDDPPFDGGIWIWIDTRNHTDARVVAQPDVVRTGGSVCVVVSSVVSCVSRFDSCPVVVDPDPPDDRHDCPPPD

Radius of gyration: 16.78 Å; Cα contacts (8 Å, |Δi|>4): 263; chains: 1; bounding box: 44×49×42 Å

Organism: NCBI:txid1303443

Secondary structure (DSSP, 8-state):
--HHHHHHHHSTTSTTHHHHHHHHHHHHHHHHH-SS-S-S-------TTHHHHHHHHHTTT--GGGSTT--TGGGS-TTS--TT-S--HHHHS-TT--EEEEEEEE--TTS-SEEEEEEEETTEEE-BTTB--SGGGPEEHHHHHHHHHHHHHHH--HHHHH--S-TT--S---TT--

Mean predicted aligned error: 3.59 Å